Protein AF-A0A382YKJ0-F1 (afdb_monomer)

pLDDT: mean 96.0, std 4.23, range [61.31, 98.88]

Sequence (218 aa):
PVIYRINYQGEIIERTRLPLINKDWEAITADASSFYIADVGNNKGKREQVEIHKVNRSNVNDITSITLKYEGNDASNNIPYAHDFDSEAMVKHGDDLLLFSKSWKTGITHIYKVNEDEAEQTISTFASIDGLPGVVTGVDFDQHQNRFVITGYKSDPFGNFATFMAQVSSDFALLDVWPLEQYKQVEGICVDNSGTYWFSEEATEGRKASLSSARVMP

Structure (mmCIF, N/CA/C/O backbone):
data_AF-A0A382YKJ0-F1
#
_entry.id   AF-A0A382YKJ0-F1
#
loop_
_atom_site.group_PDB
_atom_site.id
_atom_site.type_symbol
_atom_site.label_atom_id
_atom_site.label_alt_id
_atom_site.label_comp_id
_atom_site.label_asym_id
_atom_site.label_entity_id
_atom_site.label_seq_id
_atom_site.pdbx_PDB_ins_code
_atom_site.Cartn_x
_atom_site.Cartn_y
_atom_site.Cartn_z
_atom_site.occupancy
_atom_site.B_iso_or_equiv
_atom_site.auth_seq_id
_atom_site.auth_comp_id
_atom_site.auth_asym_id
_atom_site.auth_atom_id
_atom_site.pdbx_PDB_model_num
ATOM 1 N N . PRO A 1 1 ? -7.402 16.286 2.490 1.00 93.94 1 PRO A N 1
ATOM 2 C CA . PRO A 1 1 ? -6.993 15.339 1.423 1.00 93.94 1 PRO A CA 1
ATOM 3 C C . PRO A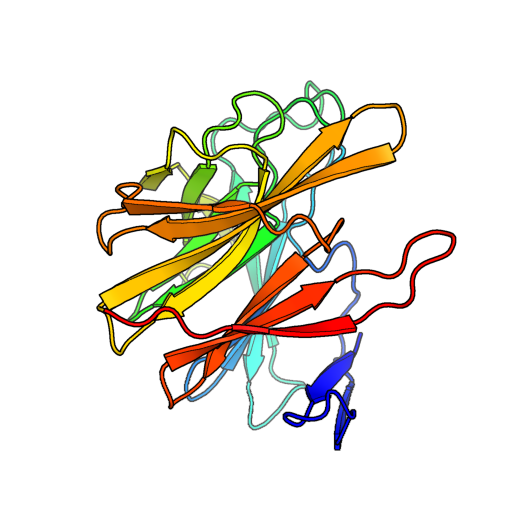 1 1 ? -8.183 15.046 0.502 1.00 93.94 1 PRO A C 1
ATOM 5 O O . PRO A 1 1 ? -9.309 15.426 0.834 1.00 93.94 1 PRO A O 1
ATOM 8 N N . VAL A 1 2 ? -7.932 14.467 -0.674 1.00 96.81 2 VAL A N 1
ATOM 9 C CA . VAL A 1 2 ? -8.944 14.222 -1.715 1.00 96.81 2 VAL A CA 1
ATOM 10 C C . VAL A 1 2 ? -8.772 12.800 -2.242 1.00 96.81 2 VAL A C 1
ATOM 12 O O . VAL A 1 2 ? -7.657 12.435 -2.598 1.00 96.81 2 VAL A O 1
ATOM 15 N N . ILE A 1 3 ? -9.861 12.033 -2.319 1.00 96.62 3 ILE A N 1
ATOM 16 C CA . ILE A 1 3 ? -9.913 10.807 -3.124 1.00 96.62 3 ILE A CA 1
ATOM 17 C C . ILE A 1 3 ? -10.189 11.210 -4.571 1.00 96.62 3 ILE A C 1
ATOM 19 O O . ILE A 1 3 ? -11.103 11.996 -4.844 1.00 96.62 3 ILE A O 1
ATOM 23 N N . TYR A 1 4 ? -9.411 10.656 -5.493 1.00 95.50 4 TYR A N 1
ATOM 24 C CA . TYR A 1 4 ? -9.592 10.842 -6.925 1.00 95.50 4 TYR A CA 1
ATOM 25 C C . TYR A 1 4 ? -10.180 9.578 -7.537 1.00 95.50 4 TYR A C 1
ATOM 27 O O . TYR A 1 4 ? -9.656 8.488 -7.328 1.00 95.50 4 TYR A O 1
ATOM 35 N N . ARG A 1 5 ? -11.238 9.727 -8.338 1.00 94.94 5 ARG A N 1
ATOM 36 C CA . ARG A 1 5 ? -11.657 8.671 -9.263 1.00 94.94 5 ARG A CA 1
ATOM 37 C C . ARG A 1 5 ? -11.056 8.972 -10.623 1.00 94.94 5 ARG A C 1
ATOM 39 O O . ARG A 1 5 ? -11.256 10.072 -11.146 1.00 94.94 5 ARG A O 1
ATOM 46 N N . ILE A 1 6 ? -10.349 8.001 -11.179 1.00 93.69 6 ILE A N 1
ATOM 47 C CA . ILE A 1 6 ? -9.702 8.092 -12.487 1.00 93.69 6 ILE A CA 1
ATOM 48 C C . ILE A 1 6 ? -10.361 7.121 -13.469 1.00 93.69 6 ILE A C 1
ATOM 50 O O . ILE A 1 6 ? -10.867 6.078 -13.057 1.00 93.69 6 ILE A O 1
ATOM 54 N N . ASN A 1 7 ? -10.407 7.476 -14.753 1.00 93.75 7 ASN A N 1
ATOM 55 C CA . ASN A 1 7 ? -10.789 6.539 -15.813 1.00 93.75 7 ASN A CA 1
ATOM 56 C C . ASN A 1 7 ? -9.558 5.776 -16.344 1.00 93.75 7 ASN A C 1
ATOM 58 O O . ASN A 1 7 ? -8.422 6.054 -15.962 1.00 93.75 7 ASN A O 1
ATOM 62 N N . TYR A 1 8 ? -9.777 4.842 -17.270 1.00 91.69 8 TYR A N 1
ATOM 63 C CA . TYR A 1 8 ? -8.710 4.045 -17.890 1.00 91.69 8 TYR A CA 1
ATOM 64 C C . TYR A 1 8 ? -7.734 4.852 -18.765 1.00 91.69 8 TYR A C 1
ATOM 66 O O . TYR A 1 8 ? -6.712 4.328 -19.194 1.00 91.69 8 TYR A O 1
ATOM 74 N N . GLN A 1 9 ? -8.030 6.123 -19.046 1.00 91.56 9 GLN A N 1
ATOM 75 C CA . GLN A 1 9 ? -7.125 7.051 -19.728 1.00 91.56 9 GLN A CA 1
ATOM 76 C C . GLN A 1 9 ? -6.248 7.832 -18.730 1.00 91.56 9 GLN A C 1
ATOM 78 O O . GLN A 1 9 ? -5.442 8.662 -19.143 1.00 91.56 9 GLN A O 1
ATOM 83 N N . GLY A 1 10 ? -6.396 7.582 -17.422 1.00 90.12 10 GLY A N 1
ATOM 84 C CA . GLY A 1 10 ? -5.705 8.310 -16.356 1.00 90.12 10 GLY A CA 1
ATOM 85 C C . GLY A 1 10 ? -6.294 9.694 -16.072 1.00 90.12 10 GLY A C 1
ATOM 86 O O . GLY A 1 10 ? -5.682 10.497 -15.369 1.00 90.12 10 GLY A O 1
ATOM 87 N N . GLU A 1 11 ? -7.478 10.003 -16.601 1.00 93.81 11 GLU A N 1
ATOM 88 C CA . GLU A 1 11 ? -8.131 11.292 -16.397 1.00 93.81 11 GLU A CA 1
ATOM 89 C C . GLU A 1 11 ? -8.910 11.292 -15.081 1.00 93.81 11 GLU A C 1
ATOM 91 O O . GLU A 1 11 ? -9.664 10.365 -14.782 1.00 93.81 11 GLU A O 1
ATOM 96 N N . ILE A 1 12 ? -8.778 12.368 -14.303 1.00 95.88 12 ILE A N 1
ATOM 97 C CA . ILE A 1 12 ? -9.543 12.547 -13.066 1.00 95.88 12 ILE A CA 1
ATOM 98 C C . ILE A 1 12 ? -10.988 12.907 -13.415 1.00 95.88 12 ILE A C 1
ATOM 100 O O . ILE A 1 12 ? -11.266 14.030 -13.846 1.00 95.88 12 ILE A O 1
ATOM 104 N N . ILE A 1 13 ? -11.907 11.986 -13.139 1.00 97.75 13 ILE A N 1
ATOM 105 C CA . ILE A 1 13 ? -13.344 12.144 -13.393 1.00 97.75 13 ILE A CA 1
ATOM 106 C C . ILE A 1 13 ? -14.143 12.536 -12.144 1.00 97.75 13 ILE A C 1
ATOM 108 O O . ILE A 1 13 ? -15.271 13.004 -12.265 1.00 97.75 13 ILE A O 1
ATOM 112 N N . GLU A 1 14 ? -13.586 12.370 -10.942 1.00 97.50 14 GLU A N 1
ATOM 113 C CA . GLU A 1 14 ? -14.227 12.791 -9.689 1.00 97.50 14 GLU A CA 1
ATOM 114 C C . GLU A 1 14 ? -13.190 13.184 -8.631 1.00 97.50 14 GLU A C 1
ATOM 116 O O . GLU A 1 14 ? -12.079 12.649 -8.604 1.00 97.50 14 GLU A O 1
ATOM 121 N N . ARG A 1 15 ? -13.561 14.132 -7.762 1.00 98.00 15 ARG A N 1
ATOM 122 C CA . ARG A 1 15 ? -12.761 14.596 -6.623 1.00 98.00 15 ARG A CA 1
ATOM 123 C C . ARG A 1 15 ? -13.630 14.638 -5.376 1.00 98.00 15 ARG A C 1
ATOM 125 O O . ARG A 1 15 ? -14.539 15.461 -5.293 1.00 98.00 15 ARG A O 1
ATOM 132 N N . THR A 1 16 ? -13.278 13.832 -4.388 1.00 96.75 16 THR A N 1
ATOM 133 C CA . THR A 1 16 ? -14.031 13.709 -3.141 1.00 96.75 16 THR A CA 1
ATOM 134 C C . THR A 1 16 ? -13.168 14.186 -1.988 1.00 96.75 16 THR A C 1
ATOM 136 O O . THR A 1 16 ? -12.203 13.531 -1.598 1.00 96.75 16 THR A O 1
ATOM 139 N N . ARG A 1 17 ? -13.463 15.382 -1.468 1.00 97.56 17 ARG A N 1
ATOM 140 C CA . ARG A 1 17 ? -12.720 15.959 -0.342 1.00 97.56 17 ARG A CA 1
ATOM 141 C C . ARG A 1 17 ? -13.138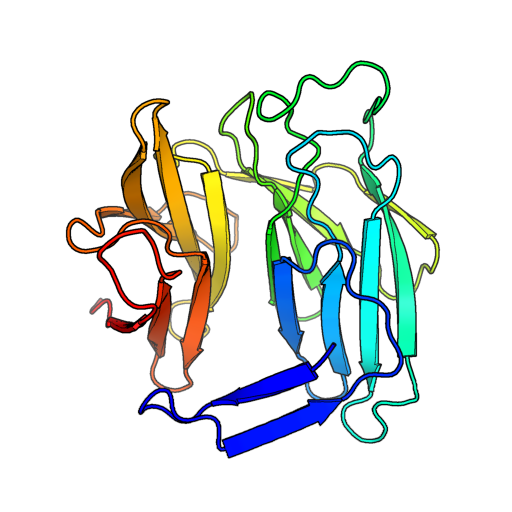 15.279 0.958 1.00 97.56 17 ARG A C 1
ATOM 143 O O . ARG A 1 17 ? -14.326 15.175 1.236 1.00 97.56 17 ARG A O 1
ATOM 150 N N . LEU A 1 18 ? -12.149 14.895 1.759 1.00 97.62 18 LEU A N 1
ATOM 151 C CA . LEU A 1 18 ? -12.355 14.257 3.055 1.00 97.62 18 LEU A CA 1
ATOM 152 C C . LEU A 1 18 ? -12.033 15.219 4.208 1.00 97.62 18 LEU A C 1
ATOM 154 O O . LEU A 1 18 ? -11.046 15.962 4.099 1.00 97.62 18 LEU A O 1
ATOM 158 N N . PRO A 1 19 ? -12.803 15.190 5.313 1.00 96.88 19 PRO A N 1
ATOM 159 C CA . PRO A 1 19 ? -12.536 15.950 6.536 1.00 96.88 19 PRO A CA 1
ATOM 160 C C . PRO A 1 19 ? -11.427 15.302 7.390 1.00 96.88 19 PRO A C 1
ATOM 162 O O . PRO A 1 19 ? -11.577 15.110 8.590 1.00 96.88 19 PRO A O 1
ATOM 165 N N . LEU A 1 20 ? -10.305 14.959 6.755 1.00 97.00 20 LEU A N 1
ATOM 166 C CA . LEU A 1 20 ? -9.129 14.348 7.380 1.00 97.00 20 LEU A CA 1
ATOM 167 C C . LEU A 1 20 ? -7.898 15.243 7.210 1.00 97.00 20 LEU A C 1
ATOM 169 O O . LEU A 1 20 ? -7.905 16.203 6.434 1.00 97.00 20 LEU A O 1
ATOM 173 N N . ILE A 1 21 ? -6.816 14.907 7.900 1.00 95.62 21 ILE A N 1
ATOM 174 C CA . ILE A 1 21 ? -5.484 15.464 7.658 1.00 95.62 21 ILE A CA 1
ATOM 175 C C . ILE A 1 21 ? -4.656 14.332 7.056 1.00 95.62 21 ILE A C 1
ATOM 177 O O . ILE A 1 21 ? -4.714 13.218 7.552 1.00 95.62 21 ILE A O 1
ATOM 181 N N . ASN A 1 22 ? -3.943 14.600 5.962 1.00 95.94 22 ASN A N 1
ATOM 182 C CA . ASN A 1 22 ? -2.985 13.631 5.433 1.00 95.94 22 ASN A CA 1
ATOM 183 C C . ASN A 1 22 ? -1.651 13.865 6.135 1.00 95.94 22 ASN A C 1
ATOM 185 O O . ASN A 1 22 ? -1.099 14.963 6.008 1.00 95.94 22 ASN A O 1
ATOM 189 N N . LYS A 1 23 ? -1.194 12.870 6.897 1.00 96.56 23 LYS A N 1
ATOM 190 C CA . LYS A 1 23 ? 0.137 12.861 7.492 1.00 96.56 23 LYS A CA 1
ATOM 191 C C . LYS A 1 23 ? 1.124 12.095 6.612 1.00 96.56 23 LYS A C 1
ATOM 193 O O . LYS A 1 23 ? 2.153 12.680 6.290 1.00 96.56 23 LYS A O 1
ATOM 198 N N . ASP A 1 24 ? 0.814 10.847 6.259 1.00 96.50 24 ASP A N 1
ATOM 199 C CA . ASP A 1 24 ? 1.589 10.032 5.307 1.00 96.50 24 ASP A CA 1
ATOM 200 C C . ASP A 1 24 ? 0.698 8.916 4.721 1.00 96.50 24 ASP A C 1
ATOM 202 O O . ASP A 1 24 ? 0.647 7.793 5.228 1.00 96.50 24 ASP A O 1
ATOM 206 N N . TRP A 1 25 ? -0.145 9.275 3.746 1.00 97.25 25 TRP A N 1
ATOM 207 C CA . TRP A 1 25 ? -1.085 8.347 3.101 1.00 97.25 25 TRP A CA 1
ATOM 208 C C . TRP A 1 25 ? -0.398 7.530 2.015 1.00 97.25 25 TRP A C 1
ATOM 210 O O . TRP A 1 25 ? 0.034 8.110 1.023 1.00 97.25 25 TRP A O 1
ATOM 220 N N . GLU A 1 26 ? -0.424 6.209 2.157 1.00 97.75 26 GLU A N 1
ATOM 221 C CA . GLU A 1 26 ? 0.322 5.301 1.277 1.00 97.75 26 GLU A CA 1
ATOM 222 C C . GLU A 1 26 ? -0.587 4.447 0.390 1.00 97.75 26 GLU A C 1
ATOM 224 O O . GLU A 1 26 ? -0.345 4.283 -0.801 1.00 97.75 26 GLU A O 1
ATOM 229 N N . ALA A 1 27 ? -1.703 3.959 0.940 1.00 98.06 27 ALA A N 1
ATOM 230 C CA . ALA A 1 27 ? -2.577 3.033 0.227 1.00 98.06 27 ALA A CA 1
ATOM 231 C C . ALA A 1 27 ? -4.060 3.369 0.379 1.00 98.06 27 ALA A C 1
ATOM 233 O O . ALA A 1 27 ? -4.511 3.933 1.381 1.00 98.06 27 ALA A O 1
ATOM 234 N N . ILE A 1 28 ? -4.840 2.962 -0.623 1.00 98.00 28 ILE A N 1
ATOM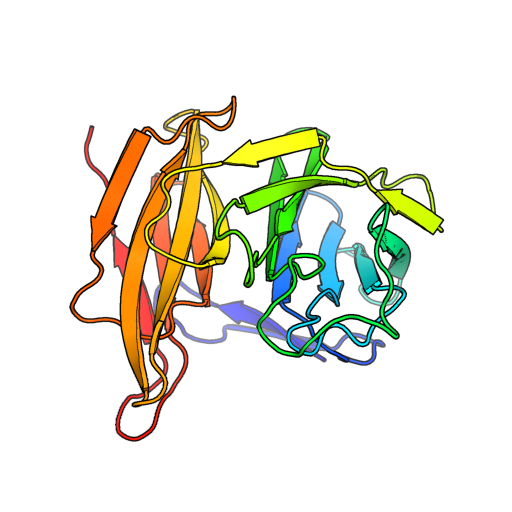 235 C CA . ILE A 1 28 ? -6.299 2.983 -0.589 1.00 98.00 28 ILE A CA 1
ATOM 236 C C . ILE A 1 28 ? -6.858 1.678 -1.161 1.00 98.00 28 ILE A C 1
ATOM 238 O O . ILE A 1 28 ? -6.451 1.232 -2.227 1.00 98.00 28 ILE A O 1
ATOM 242 N N . THR A 1 29 ? -7.834 1.093 -0.473 1.00 97.69 29 THR A N 1
ATOM 243 C CA . THR A 1 29 ? -8.640 -0.033 -0.971 1.00 97.69 29 THR A CA 1
ATOM 244 C C . THR A 1 29 ? -10.113 0.195 -0.618 1.00 97.69 29 THR A C 1
ATOM 246 O O . THR A 1 29 ? -10.468 1.223 -0.030 1.00 97.69 29 THR A O 1
ATOM 249 N N . ALA A 1 30 ? -11.008 -0.706 -1.012 1.00 96.06 30 ALA A N 1
ATOM 250 C CA . ALA A 1 30 ? -12.435 -0.552 -0.757 1.00 96.06 30 ALA A CA 1
ATOM 251 C C . ALA A 1 30 ? -13.165 -1.892 -0.680 1.00 96.06 30 ALA A C 1
ATOM 253 O O . ALA A 1 30 ? -12.792 -2.854 -1.345 1.00 96.06 30 ALA A O 1
ATOM 254 N N . ASP A 1 31 ? -14.279 -1.897 0.046 1.00 96.06 31 ASP A N 1
ATOM 255 C CA . ASP A 1 31 ? -15.331 -2.901 -0.089 1.00 96.06 31 ASP A CA 1
ATOM 256 C C . ASP A 1 31 ? -16.619 -2.259 -0.639 1.00 96.06 31 ASP A C 1
ATOM 258 O O . ASP A 1 31 ? -16.613 -1.131 -1.149 1.00 96.06 31 ASP A O 1
ATOM 262 N N . ALA A 1 32 ? -17.748 -2.967 -0.571 1.00 95.38 32 ALA A N 1
ATOM 263 C CA . ALA A 1 32 ? -19.037 -2.463 -1.047 1.00 95.38 32 ALA A CA 1
ATOM 264 C C . ALA A 1 32 ? -19.515 -1.178 -0.333 1.00 95.38 32 ALA A C 1
ATOM 266 O O . ALA A 1 32 ? -20.260 -0.393 -0.920 1.00 95.38 32 ALA A O 1
ATOM 267 N N . SER A 1 33 ? -19.096 -0.952 0.911 1.00 96.62 33 SER A N 1
ATOM 268 C CA . SER A 1 33 ? -19.630 0.061 1.826 1.00 96.62 33 SER A CA 1
ATOM 269 C C . SER A 1 33 ? -18.625 1.144 2.222 1.00 96.62 33 SER A C 1
ATOM 271 O O . SER A 1 33 ? -19.028 2.284 2.472 1.00 96.62 33 SER A O 1
ATOM 273 N N . SER A 1 34 ? -17.330 0.832 2.218 1.00 97.88 34 SER A N 1
ATOM 274 C CA . SER A 1 34 ? -16.275 1.678 2.768 1.00 97.88 34 SER A CA 1
ATOM 275 C C . SER A 1 34 ? -15.060 1.782 1.849 1.00 97.88 34 SER A C 1
ATOM 277 O O . SER A 1 34 ? -14.688 0.836 1.158 1.00 97.88 34 SER A O 1
ATOM 279 N N . PHE A 1 35 ? -14.432 2.957 1.858 1.00 98.12 35 PHE A N 1
ATOM 280 C CA . PHE A 1 35 ? -13.032 3.121 1.481 1.00 98.12 35 PHE A CA 1
ATOM 281 C C . PHE A 1 35 ? -12.160 2.926 2.720 1.00 98.12 35 PHE A C 1
ATOM 283 O O . PHE A 1 35 ? -12.533 3.357 3.810 1.00 98.12 35 PHE A O 1
ATOM 290 N N . TYR A 1 36 ? -10.985 2.342 2.530 1.00 98.50 36 TYR A N 1
ATOM 291 C CA . TYR A 1 36 ? -9.959 2.182 3.552 1.00 98.50 36 TYR A CA 1
ATOM 292 C C . TYR A 1 36 ? -8.726 2.935 3.098 1.00 98.50 36 TYR A C 1
ATOM 294 O O . TYR A 1 36 ? -8.223 2.672 2.009 1.00 98.50 36 TYR A O 1
ATOM 302 N N . ILE A 1 37 ? -8.259 3.872 3.912 1.00 98.62 37 ILE A N 1
ATOM 303 C CA . ILE A 1 37 ? -7.135 4.749 3.589 1.00 98.62 37 ILE A CA 1
ATOM 304 C C . ILE A 1 37 ? -6.055 4.531 4.635 1.00 98.62 37 ILE A C 1
ATOM 306 O O . ILE A 1 37 ? -6.308 4.753 5.817 1.00 98.62 37 ILE A O 1
ATOM 310 N N . ALA A 1 38 ? -4.871 4.111 4.210 1.00 98.62 38 ALA A N 1
ATOM 311 C CA . ALA A 1 38 ? -3.761 3.833 5.104 1.00 98.62 38 ALA A CA 1
ATOM 312 C C . ALA A 1 38 ? -2.889 5.087 5.268 1.00 98.62 38 ALA A C 1
ATOM 314 O O . ALA A 1 38 ? -2.092 5.408 4.389 1.00 98.62 38 ALA A O 1
ATOM 315 N N . ASP A 1 39 ? -3.036 5.791 6.394 1.00 98.62 39 ASP A N 1
ATOM 316 C CA . ASP A 1 39 ? -2.094 6.818 6.855 1.00 98.62 39 ASP A CA 1
ATOM 317 C C . ASP A 1 39 ? -1.001 6.141 7.694 1.00 98.62 39 ASP A C 1
ATOM 319 O O . ASP A 1 39 ? -0.979 6.202 8.932 1.00 98.62 39 ASP A O 1
ATOM 323 N N . VAL A 1 40 ? -0.132 5.411 6.998 1.00 98.50 40 VAL A N 1
ATOM 324 C CA . VAL A 1 40 ? 0.765 4.407 7.587 1.00 98.50 40 VAL A CA 1
ATOM 325 C C . VAL A 1 40 ? 2.238 4.598 7.271 1.00 98.50 40 VAL A C 1
ATOM 327 O O . VAL A 1 40 ? 3.057 3.961 7.938 1.00 98.50 40 VAL A O 1
ATOM 330 N N . GLY A 1 41 ? 2.567 5.522 6.366 1.00 98.19 41 GLY A N 1
ATOM 331 C CA . GLY A 1 41 ? 3.941 5.811 5.983 1.00 98.19 41 GLY A CA 1
ATOM 332 C C . GLY A 1 41 ? 4.793 6.178 7.188 1.00 98.19 41 GLY A C 1
ATOM 333 O O . GLY A 1 41 ? 4.393 6.966 8.057 1.00 98.19 41 GLY A O 1
ATOM 334 N N . ASN A 1 42 ? 5.950 5.538 7.295 1.00 98.31 42 ASN A N 1
ATOM 335 C CA . ASN A 1 42 ? 6.870 5.672 8.411 1.00 98.31 42 ASN A CA 1
ATOM 336 C C . ASN A 1 42 ? 8.329 5.478 7.985 1.00 98.31 42 ASN A C 1
ATOM 338 O O . ASN A 1 42 ? 9.138 5.016 8.779 1.00 98.31 42 ASN A O 1
ATOM 342 N N . ASN A 1 43 ? 8.697 5.925 6.788 1.00 97.25 43 ASN A N 1
ATOM 343 C CA . ASN A 1 43 ? 10.050 5.888 6.218 1.00 97.25 43 ASN A CA 1
ATOM 344 C C . ASN A 1 43 ? 11.199 6.284 7.181 1.00 97.25 43 ASN A C 1
ATOM 346 O O . ASN A 1 43 ? 12.328 5.792 7.110 1.00 97.25 43 ASN A O 1
ATOM 350 N N . LYS A 1 44 ? 10.936 7.218 8.107 1.00 97.75 44 LYS A N 1
ATOM 351 C CA . LYS A 1 44 ? 11.914 7.699 9.108 1.00 97.75 44 LYS A CA 1
ATOM 352 C C . LYS A 1 44 ? 11.932 6.884 10.407 1.00 97.75 44 LYS A C 1
ATOM 354 O O . LYS A 1 44 ? 12.770 7.147 11.272 1.00 97.75 44 LYS A O 1
ATOM 359 N N . GLY A 1 45 ? 10.974 5.983 10.585 1.00 97.62 45 GLY A N 1
ATOM 360 C CA . GLY A 1 45 ? 10.805 5.128 11.755 1.00 97.62 45 GLY A CA 1
ATOM 361 C C . GLY A 1 45 ? 10.400 5.869 13.019 1.00 97.62 45 GLY A C 1
ATOM 362 O O . GLY A 1 45 ? 10.637 5.365 14.111 1.00 97.62 45 GLY A O 1
ATOM 363 N N . LYS A 1 46 ? 9.848 7.083 12.901 1.00 98.06 46 LYS A N 1
ATOM 364 C CA . LYS A 1 46 ? 9.565 7.972 14.045 1.00 98.06 46 LYS A CA 1
ATOM 365 C C . LYS A 1 46 ? 8.106 7.986 14.489 1.00 98.06 46 LYS A C 1
ATOM 367 O O . LYS A 1 46 ? 7.791 8.621 15.491 1.00 98.06 46 LYS A O 1
ATOM 372 N N . ARG A 1 47 ? 7.210 7.303 13.779 1.00 97.75 47 ARG A N 1
ATOM 373 C CA . ARG A 1 47 ? 5.820 7.128 14.206 1.00 97.75 47 ARG A CA 1
ATOM 374 C C . ARG A 1 47 ? 5.721 5.911 15.124 1.00 97.75 47 ARG A C 1
ATOM 376 O O . ARG A 1 47 ? 6.013 4.793 14.710 1.00 97.75 47 ARG A O 1
ATOM 383 N N . GLU A 1 48 ? 5.305 6.143 16.366 1.00 97.06 48 GLU A N 1
ATOM 384 C CA . GLU A 1 48 ? 4.955 5.075 17.318 1.00 97.06 48 GLU A CA 1
ATOM 385 C C . GLU A 1 48 ? 3.614 4.423 16.968 1.00 97.06 48 GLU A C 1
ATOM 387 O O . GLU A 1 48 ? 3.428 3.230 17.190 1.00 97.06 48 GLU A O 1
ATOM 392 N N . GLN A 1 49 ? 2.706 5.210 16.387 1.00 97.94 49 GLN A N 1
ATOM 393 C CA . GLN A 1 49 ? 1.404 4.765 15.915 1.00 97.94 49 GLN A CA 1
ATOM 394 C C . GLN A 1 49 ? 1.091 5.319 14.523 1.00 97.94 49 GLN A C 1
ATOM 396 O O . GLN A 1 49 ? 1.520 6.420 14.136 1.00 97.94 49 GLN A O 1
ATOM 401 N N . VAL A 1 50 ? 0.308 4.544 13.789 1.00 98.62 50 VAL A N 1
ATOM 402 C CA . VAL A 1 50 ? -0.213 4.858 12.460 1.00 98.62 50 VAL A CA 1
ATOM 403 C C . VAL A 1 50 ? -1.721 4.633 12.424 1.00 98.62 50 VAL A C 1
ATOM 405 O O . VAL A 1 50 ? -2.272 4.077 13.373 1.00 98.62 50 VAL A O 1
ATOM 408 N N . GLU A 1 51 ? -2.399 5.094 11.375 1.00 98.62 51 GLU A N 1
ATOM 409 C CA . GLU A 1 51 ? -3.860 5.032 11.312 1.00 98.62 51 GLU A CA 1
ATOM 410 C C . GLU A 1 51 ? -4.354 4.479 9.975 1.00 98.62 51 GLU A C 1
ATOM 412 O O . GLU A 1 51 ? -3.792 4.755 8.918 1.00 98.62 51 GLU A O 1
ATOM 417 N N . ILE A 1 52 ? -5.454 3.730 10.022 1.00 98.81 52 ILE A N 1
ATOM 418 C CA . ILE A 1 52 ? -6.279 3.435 8.850 1.00 98.81 52 ILE A CA 1
ATOM 419 C C . ILE A 1 52 ? -7.623 4.130 9.033 1.00 98.81 52 ILE A C 1
ATOM 421 O O . ILE A 1 52 ? -8.300 3.933 10.040 1.00 98.81 52 ILE A O 1
ATOM 425 N N . HIS A 1 53 ? -8.036 4.923 8.049 1.00 98.69 53 HIS A N 1
ATOM 426 C CA . HIS A 1 53 ? -9.345 5.565 8.037 1.00 98.69 53 HIS A CA 1
ATOM 427 C C . HIS A 1 53 ? -10.334 4.740 7.213 1.00 98.69 53 HIS A C 1
ATOM 429 O O . HIS A 1 53 ? -10.172 4.593 5.999 1.00 98.69 53 HIS A O 1
ATOM 435 N N . LYS A 1 54 ? -11.388 4.248 7.864 1.00 98.44 54 LYS A N 1
ATOM 436 C CA . LYS A 1 54 ? -12.558 3.633 7.235 1.00 98.44 54 LYS A CA 1
ATOM 437 C C . LYS A 1 54 ? -13.595 4.717 6.958 1.00 98.44 54 LYS A C 1
ATOM 439 O O . LYS A 1 54 ? -14.189 5.271 7.881 1.00 98.44 54 LYS A O 1
ATOM 444 N N . VAL A 1 55 ? -13.796 5.039 5.685 1.00 98.38 55 VAL A N 1
ATOM 445 C CA . VAL A 1 55 ? -14.677 6.116 5.214 1.00 98.38 55 VAL A CA 1
ATOM 446 C C . VAL A 1 55 ? -15.905 5.510 4.549 1.00 98.38 55 VAL A C 1
ATOM 448 O O . VAL A 1 55 ? -15.779 4.758 3.584 1.00 98.38 55 VAL A O 1
ATOM 451 N N . ASN A 1 56 ? -17.103 5.8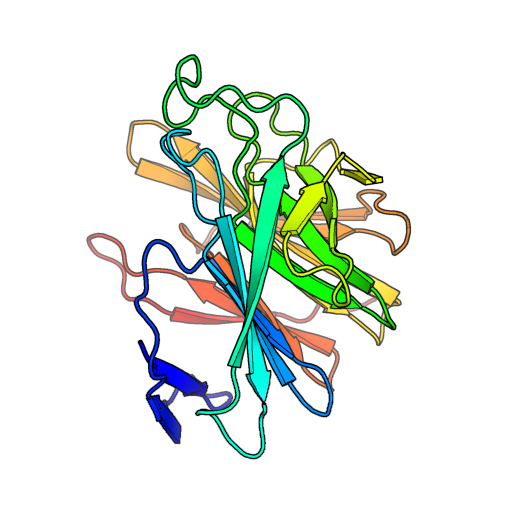54 5.013 1.00 98.06 56 ASN A N 1
ATOM 452 C CA . ASN A 1 56 ? -18.347 5.392 4.403 1.00 98.06 56 ASN A CA 1
ATOM 453 C C . ASN A 1 56 ? -18.506 5.956 2.977 1.00 98.06 56 ASN A C 1
ATOM 455 O O . ASN A 1 56 ? -18.435 7.167 2.750 1.00 98.06 56 ASN A O 1
ATOM 459 N N . ARG A 1 57 ? -18.759 5.082 1.997 1.00 96.12 57 ARG A N 1
ATOM 460 C CA . ARG A 1 57 ? -18.882 5.459 0.577 1.00 96.12 57 ARG A CA 1
ATOM 461 C C . ARG A 1 57 ? -20.123 6.304 0.285 1.00 96.12 57 ARG A C 1
ATOM 463 O O . ARG A 1 57 ? -20.103 7.093 -0.654 1.00 96.12 57 ARG A O 1
ATOM 470 N N . SER A 1 58 ? -21.190 6.141 1.067 1.00 96.44 58 SER A N 1
ATOM 471 C CA . SER A 1 58 ? -22.446 6.890 0.911 1.00 96.44 58 SER A CA 1
ATOM 472 C C . SER A 1 58 ? -22.437 8.223 1.662 1.00 96.44 58 SER A C 1
ATOM 474 O O . SER A 1 58 ? -23.184 9.134 1.309 1.00 96.44 58 SER A O 1
ATOM 476 N N . ASN A 1 59 ? -21.595 8.357 2.688 1.00 97.31 59 ASN A N 1
ATOM 477 C CA . ASN A 1 59 ? -21.419 9.591 3.443 1.00 97.31 59 ASN A CA 1
ATOM 478 C C . ASN A 1 59 ? -19.959 9.745 3.869 1.00 97.31 59 ASN A C 1
ATOM 480 O O . ASN A 1 59 ? -19.555 9.262 4.917 1.00 97.31 59 ASN A O 1
ATOM 484 N N . VAL A 1 60 ? -19.180 10.503 3.107 1.00 96.25 60 VAL A N 1
ATOM 485 C CA . VAL A 1 60 ? -17.737 10.655 3.356 1.00 96.25 60 VAL A CA 1
ATOM 486 C C . VAL A 1 60 ? -17.373 11.453 4.613 1.00 96.25 60 VAL A C 1
ATOM 488 O O . VAL A 1 60 ? -16.193 11.619 4.904 1.00 96.25 60 VAL A O 1
ATOM 491 N N . ASN A 1 61 ? -18.365 11.968 5.348 1.00 97.12 61 ASN A N 1
ATOM 492 C CA . ASN A 1 61 ? -18.163 12.553 6.677 1.00 97.12 61 ASN A CA 1
ATOM 493 C C . ASN A 1 61 ? -18.289 11.515 7.804 1.00 97.12 61 ASN A C 1
ATOM 495 O O . ASN A 1 61 ? -17.919 11.813 8.935 1.00 97.12 61 ASN A O 1
ATOM 499 N N . ASP A 1 62 ? -18.831 10.332 7.511 1.00 98.12 62 ASP A N 1
ATOM 500 C CA . ASP A 1 62 ? -18.869 9.193 8.422 1.00 98.12 62 ASP A CA 1
ATOM 501 C C . ASP A 1 62 ? -17.555 8.415 8.282 1.00 98.12 62 ASP A C 1
ATOM 503 O O . ASP A 1 62 ? -17.314 7.717 7.289 1.00 98.12 62 ASP A O 1
ATOM 507 N N . ILE A 1 63 ? -16.660 8.650 9.243 1.00 98.00 63 ILE A N 1
ATOM 508 C CA . ILE A 1 63 ? -15.293 8.139 9.255 1.00 98.00 63 ILE A CA 1
ATOM 509 C C . ILE A 1 63 ? -14.999 7.548 10.626 1.00 98.00 63 ILE A C 1
ATOM 511 O O . ILE A 1 63 ? -15.171 8.215 11.646 1.00 98.00 63 ILE A O 1
ATOM 515 N N . THR A 1 64 ? -14.487 6.322 10.632 1.00 97.94 64 THR A N 1
ATOM 516 C CA . THR A 1 64 ? -13.885 5.693 11.811 1.00 97.94 64 THR A CA 1
ATOM 517 C C . THR A 1 64 ? -12.399 5.477 11.545 1.00 97.94 64 THR A C 1
ATOM 519 O O . THR A 1 64 ? -12.028 5.041 10.457 1.00 97.94 64 THR A O 1
ATOM 522 N N . SER A 1 65 ? -11.544 5.787 12.518 1.00 98.25 65 SER A N 1
ATOM 523 C CA . SER A 1 65 ? -10.103 5.521 12.435 1.00 98.25 65 SER A CA 1
ATOM 524 C C . SER A 1 65 ? -9.735 4.319 13.295 1.00 98.25 65 SER A C 1
ATOM 526 O O . SER A 1 65 ? -10.228 4.184 14.413 1.00 98.25 65 SER A O 1
ATOM 528 N N . ILE A 1 66 ? -8.830 3.494 12.781 1.00 98.69 66 ILE A N 1
ATOM 529 C CA . ILE A 1 66 ? -8.202 2.380 13.484 1.00 98.69 66 ILE A CA 1
ATOM 530 C C . ILE A 1 66 ? -6.750 2.774 13.742 1.00 98.69 66 ILE A C 1
ATOM 532 O O . ILE A 1 66 ? -6.008 3.041 12.798 1.00 98.69 66 ILE A O 1
ATOM 536 N N . THR A 1 67 ? -6.348 2.822 15.008 1.00 98.81 67 THR A N 1
ATOM 537 C CA . THR A 1 67 ? -4.973 3.118 15.424 1.00 98.81 67 THR A CA 1
ATOM 538 C C . THR A 1 67 ? -4.177 1.826 15.524 1.00 98.81 67 THR A C 1
ATOM 540 O O . THR A 1 67 ? -4.582 0.890 16.212 1.00 98.81 67 THR A O 1
ATOM 543 N N . LEU A 1 68 ? -3.021 1.786 14.869 1.00 98.81 68 LEU A N 1
ATOM 544 C CA . LEU A 1 68 ? -2.147 0.621 14.834 1.00 98.81 68 LEU A CA 1
ATOM 545 C C . LEU A 1 68 ? -0.803 0.935 15.482 1.00 98.81 68 LEU A C 1
ATOM 547 O O . LEU A 1 68 ? -0.205 1.988 15.235 1.00 98.81 68 LEU A O 1
ATOM 551 N N . LYS A 1 69 ? -0.296 -0.028 16.249 1.00 98.75 69 LYS A N 1
ATOM 552 C CA . LYS A 1 69 ? 1.099 -0.093 16.695 1.00 98.75 69 LYS A CA 1
ATOM 553 C C . LYS A 1 69 ? 1.710 -1.386 16.179 1.00 98.75 69 LYS A C 1
ATOM 555 O O . LYS A 1 69 ? 1.094 -2.439 16.295 1.00 98.75 69 LYS A O 1
ATOM 560 N N . TYR A 1 70 ? 2.916 -1.328 15.631 1.00 98.56 70 TYR A N 1
ATOM 561 C CA . TYR A 1 70 ? 3.631 -2.546 15.258 1.00 98.56 70 TYR A CA 1
ATOM 562 C C . TYR A 1 70 ? 4.253 -3.181 16.504 1.00 98.56 70 TYR A C 1
ATOM 564 O O . TYR A 1 70 ? 4.929 -2.500 17.281 1.00 98.56 70 TYR A O 1
ATOM 572 N N . GLU A 1 71 ? 4.036 -4.479 16.698 1.00 98.56 71 GLU A N 1
ATOM 573 C CA . GLU A 1 71 ? 4.657 -5.232 17.784 1.00 98.56 71 GLU A CA 1
ATOM 574 C C . GLU A 1 71 ? 6.188 -5.110 17.718 1.00 98.56 71 GLU A C 1
ATOM 576 O O . GLU A 1 71 ? 6.805 -5.324 16.676 1.00 98.56 71 GLU A O 1
ATOM 581 N N . GLY A 1 72 ? 6.810 -4.741 18.840 1.00 97.12 72 GLY A N 1
ATOM 582 C CA . GLY A 1 72 ? 8.264 -4.593 18.939 1.00 97.12 72 GLY A CA 1
ATOM 583 C C . GLY A 1 72 ? 8.842 -3.310 18.331 1.00 97.12 72 GLY A C 1
ATOM 584 O O . GLY A 1 72 ? 10.060 -3.137 18.376 1.00 97.12 72 GLY A O 1
ATOM 585 N N . ASN A 1 73 ? 8.018 -2.399 17.800 1.00 97.88 73 ASN A N 1
ATOM 586 C CA . ASN A 1 73 ? 8.502 -1.111 17.310 1.00 97.88 73 ASN A CA 1
ATOM 587 C C . ASN A 1 73 ? 9.000 -0.222 18.454 1.00 97.88 73 ASN A C 1
ATOM 589 O O . ASN A 1 73 ? 8.261 0.090 19.387 1.00 97.88 73 ASN A O 1
ATOM 593 N N . ASP A 1 74 ? 10.234 0.256 18.318 1.00 96.81 74 ASP A N 1
ATOM 594 C CA . ASP A 1 74 ? 10.816 1.288 19.165 1.00 96.81 74 ASP A CA 1
ATOM 595 C C . ASP A 1 74 ? 11.244 2.475 18.293 1.00 96.81 74 ASP A C 1
ATOM 597 O O . ASP A 1 74 ? 12.364 2.549 17.773 1.00 96.81 74 ASP A O 1
ATOM 601 N N . ALA A 1 75 ? 10.329 3.434 18.139 1.00 96.00 75 ALA A N 1
ATOM 602 C CA . ALA A 1 75 ? 10.525 4.606 17.290 1.00 96.00 75 ALA A CA 1
ATOM 603 C C . ALA A 1 75 ? 11.730 5.473 17.712 1.00 96.00 75 ALA A C 1
ATOM 605 O O . ALA A 1 75 ? 12.322 6.192 16.891 1.00 96.00 75 ALA A O 1
ATOM 606 N N . SER A 1 76 ? 12.133 5.396 18.984 1.00 96.69 76 SER A N 1
ATOM 607 C CA . SER A 1 76 ? 13.292 6.128 19.493 1.00 96.69 76 SER A CA 1
ATOM 608 C C . SER A 1 76 ? 14.604 5.573 18.928 1.00 96.69 76 SER A C 1
ATOM 610 O O . SER A 1 76 ? 15.495 6.352 18.579 1.00 96.69 76 SER A O 1
ATOM 612 N N . ASN A 1 77 ? 14.666 4.255 18.711 1.00 97.00 77 ASN A N 1
ATOM 613 C CA . ASN A 1 77 ? 15.857 3.530 18.271 1.00 97.00 77 ASN A CA 1
ATOM 614 C C . ASN A 1 77 ? 15.898 3.230 16.763 1.00 97.00 77 ASN A C 1
ATOM 616 O O . ASN A 1 77 ? 16.952 2.860 16.244 1.00 97.00 77 ASN A O 1
ATOM 620 N N . ASN A 1 78 ? 14.796 3.432 16.036 1.00 97.56 78 ASN A N 1
ATOM 621 C CA . ASN A 1 78 ? 14.780 3.264 14.582 1.00 97.56 78 ASN A CA 1
ATOM 622 C C . ASN A 1 78 ? 15.715 4.255 13.869 1.00 97.56 78 ASN A C 1
ATOM 624 O O . ASN A 1 78 ? 15.720 5.463 14.155 1.00 97.56 78 ASN A O 1
ATOM 628 N N . ILE A 1 79 ? 16.452 3.738 12.884 1.00 97.69 79 ILE A N 1
ATOM 629 C CA . ILE A 1 79 ? 17.289 4.506 11.958 1.00 97.69 79 ILE A CA 1
ATOM 630 C C . ILE A 1 79 ? 16.478 4.742 10.676 1.00 97.69 79 ILE A C 1
ATOM 632 O O . ILE A 1 79 ? 15.999 3.758 10.116 1.00 97.69 79 ILE A O 1
ATOM 636 N N . PRO A 1 80 ? 16.325 5.991 10.188 1.00 97.19 80 PRO A N 1
ATOM 637 C CA . PRO A 1 80 ? 15.587 6.282 8.956 1.00 97.19 80 PRO A CA 1
ATOM 638 C C . PRO A 1 80 ? 16.036 5.415 7.776 1.00 97.19 80 PRO A C 1
ATOM 640 O O . PRO A 1 80 ? 17.241 5.287 7.554 1.00 97.19 80 PRO A O 1
ATOM 643 N N . TYR A 1 81 ? 15.081 4.851 7.031 1.00 95.50 81 TYR A N 1
ATOM 644 C CA . TYR A 1 81 ? 15.331 3.945 5.899 1.00 95.50 81 TYR A CA 1
ATOM 645 C C . TYR A 1 81 ? 16.200 2.721 6.252 1.00 95.50 81 TYR A C 1
ATOM 647 O O . TYR A 1 81 ? 16.925 2.194 5.411 1.00 95.50 81 TYR A O 1
ATOM 655 N N . ALA A 1 82 ? 16.170 2.283 7.514 1.00 96.69 82 ALA A N 1
ATOM 656 C CA . ALA A 1 82 ? 16.908 1.121 8.012 1.00 96.69 82 ALA A CA 1
ATOM 657 C C . ALA A 1 82 ? 16.181 0.448 9.199 1.00 96.69 82 ALA A C 1
ATOM 659 O O . ALA A 1 82 ? 16.790 0.075 10.207 1.00 96.69 82 ALA A O 1
ATOM 660 N N . HIS A 1 83 ? 14.862 0.285 9.073 1.00 97.62 83 HIS A N 1
ATOM 661 C CA . HIS A 1 83 ? 13.981 -0.454 9.986 1.00 97.62 83 HIS A CA 1
ATOM 662 C C . HIS A 1 83 ? 12.838 -1.113 9.195 1.00 97.62 83 HIS A C 1
ATOM 664 O O . HIS A 1 83 ? 12.625 -0.771 8.038 1.00 97.62 83 HIS A O 1
ATOM 670 N N . ASP A 1 84 ? 12.079 -2.011 9.827 1.00 97.88 84 ASP A N 1
ATOM 671 C CA . ASP A 1 84 ? 10.978 -2.726 9.154 1.00 97.88 84 ASP A CA 1
ATOM 672 C C . ASP A 1 84 ? 9.577 -2.277 9.613 1.00 97.88 84 ASP A C 1
ATOM 674 O O . ASP A 1 84 ? 8.567 -2.732 9.092 1.00 97.88 84 ASP A O 1
ATOM 678 N N . PHE A 1 85 ? 9.502 -1.351 10.575 1.00 98.25 85 PHE A N 1
ATOM 679 C CA . PHE A 1 85 ? 8.247 -0.796 11.109 1.00 98.25 85 PHE A CA 1
ATOM 680 C C . PHE A 1 85 ? 7.660 0.320 10.230 1.00 98.25 85 PHE A C 1
ATOM 682 O O . PHE A 1 85 ? 7.460 1.450 10.685 1.00 98.25 85 PHE A O 1
ATOM 689 N N . ASP A 1 86 ? 7.450 0.002 8.960 1.00 98.44 86 ASP A N 1
ATOM 690 C CA . ASP A 1 86 ? 6.899 0.863 7.916 1.00 98.44 86 ASP A CA 1
ATOM 691 C C . ASP A 1 86 ? 5.975 0.031 7.029 1.00 98.44 86 ASP A C 1
ATOM 693 O O . ASP A 1 86 ? 6.269 -1.138 6.790 1.00 98.44 86 ASP A O 1
ATOM 697 N N . SER A 1 87 ? 4.880 0.602 6.538 1.00 98.44 87 SER A N 1
ATOM 698 C CA . SER A 1 87 ? 3.992 -0.062 5.578 1.00 98.44 87 SER A CA 1
ATOM 699 C C . SER A 1 87 ? 3.591 0.925 4.508 1.00 98.44 87 SER A C 1
ATOM 701 O O . SER A 1 87 ? 3.289 2.066 4.833 1.00 98.44 87 SER A O 1
ATOM 703 N N . GLU A 1 88 ? 3.525 0.466 3.262 1.00 97.94 88 GLU A N 1
ATOM 704 C CA . GLU A 1 88 ? 3.080 1.308 2.145 1.00 97.94 88 GLU A CA 1
ATOM 705 C C . GLU A 1 88 ? 1.965 0.676 1.305 1.00 97.94 88 GLU A C 1
ATOM 707 O O . GLU A 1 88 ? 1.320 1.353 0.515 1.00 97.94 88 GLU A O 1
ATOM 712 N N . ALA A 1 89 ? 1.648 -0.603 1.521 1.00 98.62 89 ALA A N 1
ATOM 713 C CA . ALA A 1 89 ? 0.688 -1.325 0.694 1.00 98.62 89 ALA A CA 1
ATOM 714 C C . ALA A 1 89 ? -0.432 -1.957 1.536 1.00 98.62 89 ALA A C 1
ATOM 716 O O . ALA A 1 89 ? -0.191 -2.500 2.614 1.00 98.62 89 ALA A O 1
ATOM 717 N N . MET A 1 90 ? -1.675 -1.887 1.046 1.00 98.81 90 MET A N 1
ATOM 718 C CA . MET A 1 90 ? -2.864 -2.405 1.732 1.00 98.81 90 MET A CA 1
ATOM 719 C C . MET A 1 90 ? -3.894 -2.936 0.734 1.00 98.81 90 MET A C 1
ATOM 721 O O . MET A 1 90 ? -4.179 -2.279 -0.264 1.00 98.81 90 MET A O 1
ATOM 725 N N . VAL A 1 91 ? -4.519 -4.072 1.048 1.00 98.56 91 VAL A N 1
ATOM 726 C CA . VAL A 1 91 ? -5.600 -4.659 0.240 1.00 98.56 91 VAL A CA 1
ATOM 727 C C . VAL A 1 91 ? -6.690 -5.257 1.125 1.00 98.56 91 VAL A C 1
ATOM 729 O O . VAL A 1 91 ? -6.414 -5.857 2.166 1.00 98.56 91 VAL A O 1
ATOM 732 N N . LYS A 1 92 ? -7.947 -5.102 0.701 1.00 97.50 92 LYS A N 1
ATOM 733 C CA . LYS A 1 92 ? -9.097 -5.800 1.275 1.00 97.50 92 LYS A CA 1
ATOM 734 C C . LYS A 1 92 ? -9.307 -7.101 0.499 1.00 97.50 92 LYS A C 1
ATOM 736 O O . LYS A 1 92 ? -9.644 -7.064 -0.682 1.00 97.50 92 LYS A O 1
ATOM 741 N N . HIS A 1 93 ? -9.098 -8.244 1.145 1.00 94.56 93 HIS A N 1
ATOM 742 C CA . HIS A 1 93 ? -9.223 -9.564 0.526 1.00 94.56 93 HIS A CA 1
ATOM 743 C C . HIS A 1 93 ? -10.157 -10.455 1.351 1.00 94.56 93 HIS A C 1
ATOM 745 O O . HIS A 1 93 ? -9.834 -10.866 2.464 1.00 94.56 93 HIS A O 1
ATOM 751 N N . GLY A 1 94 ? -11.338 -10.747 0.796 1.00 90.75 94 GLY A N 1
ATOM 752 C CA . GLY A 1 94 ? -12.414 -11.377 1.558 1.00 90.75 94 GLY A CA 1
ATOM 753 C C . GLY A 1 94 ? -12.798 -10.505 2.754 1.00 90.75 94 GLY A C 1
ATOM 754 O O . GLY A 1 94 ? -13.012 -9.301 2.603 1.00 90.75 94 GLY A O 1
ATOM 755 N N . ASP A 1 95 ? -12.829 -11.106 3.940 1.00 92.94 95 ASP A N 1
ATOM 756 C CA . ASP A 1 95 ? -13.101 -10.392 5.190 1.00 92.94 95 ASP A CA 1
ATOM 757 C C . ASP A 1 95 ? -11.840 -9.766 5.807 1.00 92.94 95 ASP A C 1
ATOM 759 O O . ASP A 1 95 ? -11.949 -8.910 6.681 1.00 92.94 95 ASP A O 1
ATOM 763 N N . ASP A 1 96 ? -10.644 -10.104 5.321 1.00 96.50 96 ASP A N 1
ATOM 764 C CA . ASP A 1 96 ? -9.387 -9.606 5.877 1.00 96.50 96 ASP A CA 1
ATOM 765 C C . ASP A 1 96 ? -8.985 -8.257 5.256 1.00 96.50 96 ASP A C 1
ATOM 767 O O . ASP A 1 96 ? -8.958 -8.093 4.033 1.00 96.50 96 ASP A O 1
ATOM 771 N N . LEU A 1 97 ? -8.606 -7.299 6.104 1.00 98.56 97 LEU A N 1
ATOM 772 C CA . LEU A 1 97 ? -7.834 -6.126 5.699 1.00 98.56 97 LEU A CA 1
ATOM 773 C C . LEU A 1 97 ? -6.353 -6.406 5.972 1.00 98.56 97 LEU A C 1
ATOM 775 O O . LEU A 1 97 ? -5.947 -6.582 7.124 1.00 98.56 97 LEU A O 1
ATOM 779 N N . LEU A 1 98 ? -5.561 -6.487 4.903 1.00 98.75 98 LEU A N 1
ATOM 780 C CA . LEU A 1 98 ? -4.152 -6.862 4.957 1.00 98.75 98 LEU A CA 1
ATOM 781 C C . LEU A 1 98 ? -3.264 -5.649 4.696 1.00 98.75 98 LEU A C 1
ATOM 783 O O . LEU A 1 98 ? -3.468 -4.934 3.715 1.00 98.75 98 LEU A O 1
ATOM 787 N N . LEU A 1 99 ? -2.262 -5.457 5.551 1.00 98.81 99 LEU A N 1
ATOM 788 C CA . LEU A 1 99 ? -1.252 -4.405 5.448 1.00 98.81 99 LEU A CA 1
ATOM 789 C C . LEU A 1 99 ? 0.125 -5.038 5.209 1.00 98.81 99 LEU A C 1
ATOM 791 O O . LEU A 1 99 ? 0.458 -6.032 5.851 1.00 98.81 99 LEU A O 1
ATOM 795 N N . PHE A 1 100 ? 0.912 -4.471 4.299 1.00 98.88 100 PHE A N 1
ATOM 796 C CA . PHE A 1 100 ? 2.191 -5.011 3.840 1.00 98.88 100 PHE A CA 1
ATOM 797 C C . PHE A 1 100 ? 3.313 -4.018 4.135 1.00 98.88 100 PHE A C 1
ATOM 799 O O . PHE A 1 100 ? 3.221 -2.835 3.784 1.00 98.88 100 PHE A O 1
ATOM 806 N N . SER A 1 101 ? 4.378 -4.509 4.766 1.00 98.75 101 SER A N 1
ATOM 807 C CA . SER A 1 101 ? 5.482 -3.663 5.195 1.00 98.75 101 SER A CA 1
ATOM 808 C C . SER A 1 101 ? 6.379 -3.216 4.040 1.00 98.75 101 SER A C 1
ATOM 810 O O . SER A 1 101 ? 6.670 -3.969 3.102 1.00 98.75 101 SER A O 1
ATOM 812 N N . LYS A 1 102 ? 6.917 -2.005 4.182 1.00 97.88 102 LYS A N 1
ATOM 813 C CA . LYS A 1 102 ? 8.075 -1.523 3.434 1.00 97.88 102 LYS A CA 1
ATOM 814 C C . LYS A 1 102 ? 9.334 -1.768 4.260 1.00 97.88 102 LYS A C 1
ATOM 816 O O . LYS A 1 102 ? 9.849 -0.891 4.945 1.00 97.88 102 LYS A O 1
ATOM 821 N N . SER A 1 103 ? 9.803 -3.012 4.257 1.00 96.94 103 SER A N 1
ATOM 822 C CA . SER A 1 103 ? 10.910 -3.433 5.123 1.00 96.94 103 SER A CA 1
ATOM 823 C C . SER A 1 103 ? 12.267 -2.945 4.620 1.00 96.94 103 SER A C 1
ATOM 825 O O . SER A 1 103 ? 12.914 -3.602 3.801 1.00 96.94 103 SER A O 1
ATOM 827 N N . TRP A 1 104 ? 12.725 -1.801 5.128 1.00 95.88 104 TRP A N 1
ATOM 828 C CA . TRP A 1 104 ? 13.990 -1.190 4.720 1.00 95.88 104 TRP A CA 1
ATOM 829 C C . TRP A 1 104 ? 15.229 -1.945 5.200 1.00 95.88 104 TRP A C 1
ATOM 831 O O . TRP A 1 104 ? 16.285 -1.859 4.573 1.00 95.88 104 TRP A O 1
ATOM 841 N N . LYS A 1 105 ? 15.142 -2.648 6.335 1.00 96.31 105 LYS A N 1
ATOM 842 C CA . LYS A 1 105 ? 16.306 -3.281 6.964 1.00 96.31 105 LYS A CA 1
ATOM 843 C C . LYS A 1 105 ? 16.507 -4.704 6.477 1.00 96.31 105 LYS A C 1
ATOM 845 O O . LYS A 1 105 ? 17.631 -5.076 6.144 1.00 96.31 105 LYS A O 1
ATOM 850 N N . THR A 1 106 ? 15.451 -5.509 6.504 1.00 97.00 106 THR A N 1
ATOM 851 C CA . THR A 1 106 ? 15.546 -6.935 6.162 1.00 97.00 106 THR A CA 1
ATOM 852 C C . THR A 1 106 ? 15.216 -7.215 4.704 1.00 97.00 106 THR A C 1
ATOM 854 O O . THR A 1 106 ? 15.681 -8.220 4.176 1.00 97.00 106 THR A O 1
ATOM 857 N N . GLY A 1 107 ? 14.430 -6.352 4.052 1.00 96.31 107 GLY A N 1
ATOM 858 C CA . GLY A 1 107 ? 13.857 -6.629 2.733 1.00 96.31 107 GLY A CA 1
ATOM 859 C C . GLY A 1 107 ? 12.768 -7.710 2.742 1.00 96.31 107 GLY A C 1
ATOM 860 O O . GLY A 1 107 ? 12.213 -8.006 1.690 1.00 96.31 107 GLY A O 1
ATOM 861 N N . ILE A 1 108 ? 12.441 -8.284 3.906 1.00 98.31 108 ILE A N 1
ATOM 862 C CA . ILE A 1 108 ? 11.376 -9.278 4.061 1.00 98.31 108 ILE A CA 1
ATOM 863 C C . ILE A 1 108 ? 10.069 -8.526 4.270 1.00 98.31 108 ILE A C 1
ATOM 865 O O . ILE A 1 108 ? 9.908 -7.842 5.280 1.00 98.31 108 ILE A O 1
ATOM 869 N N . THR A 1 109 ? 9.119 -8.660 3.353 1.00 98.75 109 THR A N 1
ATOM 870 C CA . THR A 1 109 ? 7.805 -8.031 3.509 1.00 98.75 109 THR A CA 1
ATOM 871 C C . THR A 1 109 ? 7.002 -8.785 4.555 1.00 98.75 109 THR A C 1
ATOM 873 O O . THR A 1 109 ? 6.656 -9.947 4.364 1.00 98.75 109 THR A O 1
ATOM 876 N N . HIS A 1 110 ? 6.690 -8.121 5.658 1.00 98.81 110 HIS A N 1
ATOM 877 C CA . HIS A 1 110 ? 5.782 -8.593 6.690 1.00 98.81 110 HIS A CA 1
ATOM 878 C C . HIS A 1 110 ? 4.350 -8.221 6.332 1.00 98.81 110 HIS A C 1
ATOM 880 O O . HIS A 1 110 ? 4.080 -7.137 5.819 1.00 98.81 110 HIS A O 1
ATOM 886 N N . ILE A 1 111 ? 3.432 -9.132 6.622 1.00 98.81 111 ILE A N 1
ATOM 887 C CA . ILE A 1 111 ? 2.007 -8.960 6.380 1.00 98.81 111 ILE A CA 1
ATOM 888 C C . ILE A 1 111 ? 1.305 -8.963 7.724 1.00 98.81 111 ILE A C 1
ATOM 890 O O . ILE A 1 111 ? 1.519 -9.856 8.547 1.00 98.81 111 ILE A O 1
ATOM 894 N N . TYR A 1 112 ? 0.440 -7.983 7.923 1.00 98.81 112 TYR A N 1
ATOM 895 C CA . TYR A 1 112 ? -0.344 -7.804 9.132 1.00 98.81 112 TYR A CA 1
ATOM 896 C C . TYR A 1 112 ? -1.827 -7.932 8.802 1.00 98.81 112 TYR A C 1
ATOM 898 O O . TYR A 1 112 ? -2.288 -7.432 7.774 1.00 98.81 112 TYR A O 1
ATOM 906 N N . LYS A 1 113 ? -2.581 -8.577 9.694 1.00 98.44 113 LYS A N 1
ATOM 907 C CA . LYS A 1 113 ? -4.045 -8.530 9.679 1.00 98.44 113 LYS A CA 1
ATOM 908 C C . LYS A 1 113 ? -4.518 -7.397 10.574 1.00 98.44 113 LYS A C 1
ATOM 910 O O . LYS A 1 113 ? -4.054 -7.289 11.706 1.00 98.44 113 LYS A O 1
ATOM 915 N N . VAL A 1 114 ? -5.451 -6.595 10.077 1.00 98.56 114 VAL A N 1
ATOM 916 C CA . VAL A 1 114 ? -6.084 -5.521 10.846 1.00 98.56 114 VAL A CA 1
ATOM 917 C C . VAL A 1 114 ? -7.484 -5.956 11.260 1.00 98.56 114 VAL A C 1
ATOM 919 O O . VAL A 1 114 ? -8.306 -6.294 10.408 1.00 98.56 114 VAL A O 1
ATOM 922 N N . ASN A 1 115 ? -7.767 -5.930 12.563 1.00 97.69 115 ASN A N 1
ATOM 923 C CA . ASN A 1 115 ? -9.115 -6.130 13.082 1.00 97.69 115 ASN A CA 1
ATOM 924 C C . ASN A 1 115 ? -9.916 -4.827 12.953 1.00 97.69 115 ASN A C 1
ATOM 926 O O . ASN A 1 115 ? -9.670 -3.869 13.679 1.00 97.69 115 ASN A O 1
ATOM 930 N N . GLU A 1 116 ? -10.877 -4.773 12.036 1.00 96.62 116 GLU A N 1
ATOM 931 C CA . GLU A 1 116 ? -11.659 -3.555 11.795 1.00 96.62 116 GLU A CA 1
ATOM 932 C C . GLU A 1 116 ? -12.580 -3.150 12.951 1.00 96.62 116 GLU A C 1
ATOM 934 O O . GLU A 1 116 ? -12.994 -1.991 13.015 1.00 96.62 116 GLU A O 1
ATOM 939 N N . ASP A 1 117 ? -12.886 -4.080 13.856 1.00 95.50 117 ASP A N 1
ATOM 940 C CA . ASP A 1 117 ? -13.772 -3.846 14.997 1.00 95.50 117 ASP A CA 1
ATOM 941 C C . ASP A 1 117 ? -13.019 -3.299 16.226 1.00 95.50 117 ASP A C 1
ATOM 943 O O . ASP A 1 117 ? -13.635 -2.913 17.223 1.00 95.50 117 ASP A O 1
ATOM 947 N N . GLU A 1 118 ? -11.685 -3.225 16.164 1.00 97.69 118 GLU A N 1
ATOM 948 C CA . GLU A 1 118 ? -10.831 -2.693 17.227 1.00 97.69 118 GLU A CA 1
ATOM 949 C C . GLU A 1 118 ? -10.270 -1.320 16.852 1.00 97.69 118 GLU A C 1
ATOM 951 O O . GLU A 1 118 ? -9.408 -1.191 15.984 1.00 97.69 118 GLU A O 1
ATOM 956 N N . ALA A 1 119 ? -10.721 -0.279 17.557 1.00 97.62 119 ALA A N 1
ATOM 957 C CA . ALA A 1 119 ? -10.291 1.099 17.308 1.00 97.62 119 ALA A CA 1
ATOM 958 C C . ALA A 1 119 ? -8.797 1.351 17.602 1.00 97.62 119 ALA A C 1
ATOM 960 O O . ALA A 1 119 ? -8.206 2.255 17.014 1.00 97.62 119 ALA A O 1
ATOM 961 N N . GLU A 1 120 ? -8.179 0.573 18.495 1.00 98.62 120 GLU A N 1
ATOM 962 C CA . GLU A 1 120 ? -6.735 0.578 18.752 1.00 98.62 120 GLU A CA 1
ATOM 963 C C . GLU A 1 120 ? -6.249 -0.863 18.911 1.00 98.62 120 GLU A C 1
ATOM 965 O O . GLU A 1 120 ? -6.844 -1.628 19.667 1.00 98.62 120 GLU A O 1
ATOM 970 N N . GLN A 1 121 ? -5.159 -1.217 18.228 1.00 98.44 121 GLN A N 1
ATOM 971 C CA . GLN A 1 121 ? -4.582 -2.559 18.288 1.00 98.44 121 GLN A CA 1
ATOM 972 C C . GLN A 1 121 ? -3.065 -2.550 18.066 1.00 98.44 121 GLN A C 1
ATOM 974 O O . GLN A 1 121 ? -2.510 -1.701 17.359 1.00 98.44 121 GLN A O 1
ATOM 979 N N . THR A 1 122 ? -2.395 -3.540 18.653 1.00 98.75 122 THR A N 1
ATOM 980 C CA . THR A 1 122 ? -1.004 -3.865 18.332 1.00 98.75 122 THR A CA 1
ATOM 981 C C . THR A 1 122 ? -1.000 -5.017 17.337 1.00 98.75 122 THR A C 1
ATOM 983 O O . THR A 1 122 ? -1.474 -6.104 17.658 1.00 98.75 122 THR A O 1
ATOM 986 N N . ILE A 1 123 ? -0.464 -4.783 16.143 1.00 98.62 123 ILE A N 1
ATOM 987 C CA . ILE A 1 123 ? -0.379 -5.775 15.071 1.00 98.62 123 ILE A CA 1
ATOM 988 C C . ILE A 1 123 ? 0.973 -6.487 15.096 1.00 98.62 123 ILE A C 1
ATOM 990 O O . ILE A 1 123 ? 2.025 -5.858 15.216 1.00 98.62 123 ILE A O 1
ATOM 994 N N . SER A 1 124 ? 0.938 -7.807 14.951 1.00 98.38 124 SER A N 1
ATOM 995 C CA . SER A 1 124 ? 2.111 -8.669 14.814 1.00 98.38 124 SER A CA 1
ATOM 996 C C . SER A 1 124 ? 2.126 -9.334 13.441 1.00 98.38 124 SER A C 1
ATOM 998 O O . SER A 1 124 ? 1.099 -9.422 12.761 1.00 98.38 124 SER A O 1
ATOM 1000 N N . THR A 1 125 ? 3.307 -9.764 13.000 1.00 98.62 125 THR A N 1
ATOM 1001 C CA . THR A 1 125 ? 3.484 -10.393 11.688 1.00 98.62 125 THR A CA 1
ATOM 1002 C C . THR A 1 125 ? 2.634 -11.661 11.590 1.00 98.62 125 THR A C 1
ATOM 1004 O O . THR A 1 125 ? 2.879 -12.642 12.289 1.00 98.62 125 THR A O 1
ATOM 1007 N N . PHE A 1 126 ? 1.649 -11.642 10.695 1.00 98.19 126 PHE A N 1
ATOM 1008 C CA . PHE A 1 126 ? 0.779 -12.776 10.388 1.00 98.19 126 PHE A CA 1
ATOM 1009 C C . PHE A 1 126 ? 1.428 -13.723 9.371 1.00 98.19 126 PHE A C 1
ATOM 1011 O O . PHE A 1 126 ? 1.374 -14.941 9.526 1.00 98.19 126 PHE A O 1
ATOM 1018 N N . ALA A 1 127 ? 2.056 -13.156 8.342 1.00 98.50 127 ALA A N 1
ATOM 1019 C CA . ALA A 1 127 ? 2.784 -13.873 7.302 1.00 98.50 127 ALA A CA 1
ATOM 1020 C C . ALA A 1 127 ? 3.946 -13.011 6.790 1.00 98.50 127 ALA A C 1
ATOM 1022 O O . ALA A 1 127 ? 4.036 -11.829 7.123 1.00 98.50 127 ALA A O 1
ATOM 1023 N N . SER A 1 128 ? 4.826 -13.594 5.979 1.00 98.50 128 SER A N 1
ATOM 1024 C CA . SER A 1 128 ? 5.933 -12.866 5.359 1.00 98.50 128 SER A CA 1
ATOM 1025 C C . SER A 1 128 ? 6.180 -13.350 3.935 1.00 98.50 128 SER A C 1
ATOM 1027 O O . SER A 1 128 ? 5.978 -14.527 3.644 1.00 98.50 128 SER A O 1
ATOM 1029 N N . ILE A 1 129 ? 6.681 -12.455 3.087 1.00 98.69 129 ILE A N 1
ATOM 1030 C CA . ILE A 1 129 ? 7.179 -12.753 1.744 1.00 98.69 129 ILE A CA 1
ATOM 1031 C C . ILE A 1 129 ? 8.681 -12.466 1.739 1.00 98.69 129 ILE A C 1
ATOM 1033 O O . ILE A 1 129 ? 9.112 -11.356 2.055 1.00 98.69 129 ILE A O 1
ATOM 1037 N N . ASP A 1 130 ? 9.470 -13.471 1.375 1.00 97.19 130 ASP A N 1
ATOM 1038 C CA . ASP A 1 130 ? 10.918 -13.364 1.184 1.00 97.19 130 ASP A CA 1
ATOM 1039 C C . ASP A 1 130 ? 11.264 -13.513 -0.309 1.00 97.19 130 ASP A C 1
ATOM 1041 O O . ASP A 1 130 ? 10.486 -14.061 -1.093 1.00 97.19 130 ASP A O 1
ATOM 1045 N N . GLY A 1 131 ? 12.432 -13.017 -0.713 1.00 97.69 131 GLY A N 1
ATOM 1046 C CA . GLY A 1 131 ? 12.951 -13.133 -2.077 1.00 97.69 131 GLY A CA 1
ATOM 1047 C C . GLY A 1 131 ? 12.511 -12.035 -3.051 1.00 97.69 131 GLY A C 1
ATOM 1048 O O . GLY A 1 131 ? 12.893 -12.087 -4.221 1.00 97.69 131 GLY A O 1
ATOM 1049 N N . LEU A 1 132 ? 11.753 -11.028 -2.601 1.00 98.12 132 LEU A N 1
ATOM 1050 C CA . LEU A 1 132 ? 11.450 -9.856 -3.426 1.00 98.12 132 LEU A CA 1
ATOM 1051 C C . LEU A 1 132 ? 12.733 -9.044 -3.720 1.00 98.12 132 LEU A C 1
ATOM 1053 O O . LEU A 1 132 ? 13.594 -8.920 -2.847 1.00 98.12 132 LEU A O 1
ATOM 1057 N N . PRO A 1 133 ? 12.892 -8.455 -4.924 1.00 97.19 133 PRO A N 1
ATOM 1058 C CA . PRO A 1 133 ? 14.119 -7.728 -5.282 1.00 97.19 133 PRO A CA 1
ATOM 1059 C C . PRO A 1 133 ? 14.356 -6.425 -4.506 1.00 97.19 133 PRO A C 1
ATOM 1061 O O . PRO A 1 133 ? 15.464 -5.880 -4.536 1.00 97.19 133 PRO A O 1
ATOM 1064 N N . GLY A 1 134 ? 13.314 -5.894 -3.870 1.00 96.88 134 GLY A N 1
ATOM 1065 C CA . GLY A 1 134 ? 13.320 -4.613 -3.183 1.00 96.88 134 GLY A CA 1
ATOM 1066 C C . GLY A 1 134 ? 12.086 -4.442 -2.306 1.00 96.88 134 GLY A C 1
ATOM 1067 O O . GLY A 1 134 ? 11.354 -5.396 -2.050 1.00 96.88 134 GLY A O 1
ATOM 1068 N N . VAL A 1 135 ? 11.872 -3.215 -1.847 1.00 97.88 135 VAL A N 1
ATOM 1069 C CA . VAL A 1 135 ? 10.787 -2.888 -0.926 1.00 97.88 135 VAL A CA 1
ATOM 1070 C C . VAL A 1 135 ? 9.446 -2.810 -1.657 1.00 97.88 135 VAL A C 1
ATOM 1072 O O . VAL A 1 135 ? 9.402 -2.443 -2.831 1.00 97.88 135 VAL A O 1
ATOM 1075 N N . VAL A 1 136 ? 8.365 -3.164 -0.962 1.00 98.56 136 VAL A N 1
ATOM 1076 C CA . VAL A 1 136 ? 6.994 -3.137 -1.490 1.00 98.56 136 VAL A CA 1
ATOM 1077 C C . VAL A 1 136 ? 6.392 -1.749 -1.341 1.00 98.56 136 VAL A C 1
ATOM 1079 O O . VAL A 1 136 ? 6.561 -1.114 -0.303 1.00 98.56 136 VAL A O 1
ATOM 1082 N N . THR A 1 137 ? 5.673 -1.319 -2.372 1.00 98.25 137 THR A N 1
ATOM 1083 C CA . THR A 1 137 ? 4.991 -0.019 -2.436 1.00 98.25 137 THR A CA 1
ATOM 1084 C C . THR A 1 137 ? 3.509 -0.149 -2.766 1.00 98.25 137 THR A C 1
ATOM 1086 O O . THR A 1 137 ? 2.700 0.661 -2.332 1.00 98.25 137 THR A O 1
ATOM 1089 N N . GLY A 1 138 ? 3.118 -1.217 -3.466 1.00 98.44 138 GLY A N 1
ATOM 1090 C CA . GLY A 1 138 ? 1.730 -1.450 -3.847 1.00 98.44 138 GLY A CA 1
ATOM 1091 C C . GLY A 1 138 ? 1.365 -2.925 -3.827 1.00 98.44 138 GLY A C 1
ATOM 1092 O O . GLY A 1 138 ? 2.200 -3.795 -4.083 1.00 98.44 138 GLY A O 1
ATOM 1093 N N . VAL A 1 139 ? 0.096 -3.204 -3.535 1.00 98.75 139 VAL A N 1
ATOM 1094 C CA . VAL A 1 139 ? -0.481 -4.548 -3.601 1.00 98.75 139 VAL A CA 1
ATOM 1095 C C . VAL A 1 139 ? -1.945 -4.480 -4.009 1.00 98.75 139 VAL A C 1
ATOM 1097 O O . VAL A 1 139 ? -2.677 -3.600 -3.562 1.00 98.75 139 VAL A O 1
ATOM 1100 N N . ASP A 1 140 ? -2.378 -5.442 -4.816 1.00 98.31 140 ASP A N 1
ATOM 1101 C CA . ASP A 1 140 ? -3.792 -5.742 -5.026 1.00 98.31 140 ASP A CA 1
ATOM 1102 C C . ASP A 1 140 ? -3.988 -7.250 -5.248 1.00 98.31 140 ASP A C 1
ATOM 1104 O O . ASP A 1 140 ? -3.019 -8.005 -5.367 1.00 98.31 140 ASP A O 1
ATOM 1108 N N . PHE A 1 141 ? -5.235 -7.714 -5.271 1.00 97.50 141 PHE A N 1
ATOM 1109 C CA . PHE A 1 141 ? -5.571 -9.123 -5.435 1.00 97.50 141 PHE A CA 1
ATOM 1110 C C . PHE A 1 141 ? -6.230 -9.406 -6.789 1.00 97.50 141 PHE A C 1
ATOM 1112 O O . PHE A 1 141 ? -7.309 -8.905 -7.105 1.00 97.50 141 PHE A O 1
ATOM 1119 N N . ASP A 1 142 ? -5.609 -10.285 -7.571 1.00 96.25 142 ASP A N 1
ATOM 1120 C CA . ASP A 1 142 ? -6.157 -10.788 -8.822 1.00 96.25 142 ASP A CA 1
ATOM 1121 C C . ASP A 1 142 ? -7.129 -11.945 -8.560 1.00 96.25 142 ASP A C 1
ATOM 1123 O O . ASP A 1 142 ? -6.740 -13.107 -8.403 1.00 96.25 142 ASP A O 1
ATOM 1127 N N . GLN A 1 143 ? -8.422 -11.621 -8.565 1.00 93.94 143 GLN A N 1
ATOM 1128 C CA . GLN A 1 143 ? -9.515 -12.584 -8.398 1.00 93.94 143 GLN A CA 1
ATOM 1129 C C . GLN A 1 143 ? -9.597 -13.619 -9.537 1.00 93.94 143 GLN A C 1
ATOM 1131 O O . GLN A 1 143 ? -10.134 -14.706 -9.335 1.00 93.94 143 GLN A O 1
ATOM 1136 N N . HIS A 1 144 ? -9.079 -13.318 -10.736 1.00 93.38 144 HIS A N 1
ATOM 1137 C CA . HIS A 1 144 ? -9.125 -14.246 -11.878 1.00 93.38 144 HIS A CA 1
ATOM 1138 C C . HIS A 1 144 ? -8.088 -15.352 -11.751 1.00 93.38 144 HIS A C 1
ATOM 1140 O O . HIS A 1 144 ? -8.296 -16.458 -12.250 1.00 93.38 144 HIS A O 1
ATOM 1146 N N . GLN A 1 145 ? -6.964 -15.040 -11.110 1.00 93.81 145 GLN A N 1
ATOM 1147 C CA . GLN A 1 145 ? -5.822 -15.941 -10.993 1.00 93.8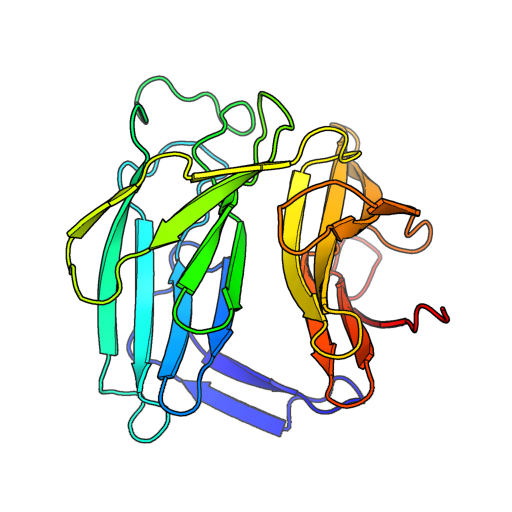1 145 GLN A CA 1
ATOM 1148 C C . GLN A 1 145 ? -5.562 -16.399 -9.548 1.00 93.81 145 GLN A C 1
ATOM 1150 O O . GLN A 1 145 ? -4.674 -17.221 -9.324 1.00 93.81 145 GLN A O 1
ATOM 1155 N N . ASN A 1 146 ? -6.358 -15.909 -8.589 1.00 95.06 146 ASN A N 1
ATOM 1156 C CA . ASN A 1 146 ? -6.303 -16.223 -7.161 1.00 95.06 146 ASN A CA 1
ATOM 1157 C C . ASN A 1 146 ? -4.911 -15.986 -6.549 1.00 95.06 146 ASN A C 1
ATOM 1159 O O . ASN A 1 146 ? -4.302 -16.883 -5.958 1.00 95.06 146 ASN A O 1
ATOM 1163 N N . ARG A 1 147 ? -4.386 -14.773 -6.741 1.00 96.88 147 ARG A N 1
ATOM 1164 C CA . ARG A 1 147 ? -3.042 -14.374 -6.304 1.00 96.88 147 ARG A CA 1
ATOM 1165 C C . ARG A 1 147 ? -2.945 -12.875 -6.067 1.00 96.88 147 ARG A C 1
ATOM 1167 O O . ARG A 1 147 ? -3.663 -12.098 -6.688 1.00 96.88 147 ARG A O 1
ATOM 1174 N N . PHE A 1 148 ? -2.028 -12.472 -5.202 1.00 98.44 148 PHE A N 1
ATOM 1175 C CA . PHE A 1 148 ? -1.648 -11.077 -5.039 1.00 98.44 148 PHE A CA 1
ATOM 1176 C C . PHE A 1 148 ? -0.721 -10.638 -6.169 1.00 98.44 148 PHE A C 1
ATOM 1178 O O . PHE A 1 148 ? 0.097 -11.417 -6.670 1.00 98.44 148 PHE A O 1
ATOM 1185 N N . VAL A 1 149 ? -0.830 -9.367 -6.530 1.00 98.31 149 VAL A N 1
ATOM 1186 C CA . VAL A 1 149 ? 0.086 -8.679 -7.432 1.00 98.31 149 VAL A CA 1
ATOM 1187 C C . VAL A 1 149 ? 0.707 -7.531 -6.662 1.00 98.31 149 VAL A C 1
ATOM 1189 O O . VAL A 1 149 ? -0.001 -6.740 -6.046 1.00 98.31 149 VAL A O 1
ATOM 1192 N N . ILE A 1 150 ? 2.031 -7.466 -6.679 1.00 98.50 150 ILE A N 1
ATOM 1193 C CA . ILE A 1 150 ? 2.820 -6.526 -5.890 1.00 98.50 150 ILE A CA 1
ATOM 1194 C C . ILE A 1 150 ? 3.666 -5.671 -6.820 1.00 98.50 150 ILE A C 1
ATOM 1196 O O . ILE A 1 150 ? 4.227 -6.178 -7.792 1.00 98.50 150 ILE A O 1
ATOM 1200 N N . THR A 1 151 ? 3.800 -4.392 -6.488 1.00 98.50 151 THR A N 1
ATOM 1201 C CA . THR A 1 151 ? 4.822 -3.503 -7.043 1.00 98.50 151 THR A CA 1
ATOM 1202 C C . THR A 1 151 ? 5.808 -3.096 -5.970 1.00 98.50 151 THR A C 1
ATOM 1204 O O . THR A 1 151 ? 5.500 -3.061 -4.776 1.00 98.50 151 THR A O 1
ATOM 1207 N N . GLY A 1 152 ? 7.017 -2.798 -6.414 1.00 97.94 152 GLY A N 1
ATOM 1208 C CA . GLY A 1 152 ? 8.061 -2.324 -5.538 1.00 97.94 152 GLY A CA 1
ATOM 1209 C C . GLY A 1 152 ? 9.294 -1.911 -6.310 1.00 97.94 152 GLY A C 1
ATOM 1210 O O . GLY A 1 152 ? 9.366 -2.016 -7.540 1.00 97.94 152 GLY A O 1
ATOM 1211 N N . TYR A 1 153 ? 10.298 -1.459 -5.576 1.00 97.25 153 TYR A N 1
ATOM 1212 C CA . TYR A 1 153 ? 11.585 -1.123 -6.157 1.00 97.25 153 TYR A CA 1
ATOM 1213 C C . TYR A 1 153 ? 12.723 -1.345 -5.177 1.00 97.25 153 TYR A C 1
ATOM 1215 O O . TYR A 1 153 ? 12.566 -1.359 -3.958 1.00 97.25 153 TYR A O 1
ATOM 1223 N N . LYS A 1 154 ? 13.925 -1.457 -5.730 1.00 96.19 154 LYS A N 1
ATOM 1224 C CA . LYS A 1 154 ? 15.159 -1.197 -4.998 1.00 96.19 154 LYS A CA 1
ATOM 1225 C C . LYS A 1 154 ? 15.708 0.152 -5.433 1.00 96.19 154 LYS A C 1
ATOM 1227 O O . LYS A 1 154 ? 15.877 0.370 -6.631 1.00 96.19 154 LYS A O 1
ATOM 1232 N N . SER A 1 155 ? 16.005 1.027 -4.481 1.00 91.81 155 SER A N 1
ATOM 1233 C CA . SER A 1 155 ? 16.671 2.301 -4.743 1.00 91.81 155 SER A CA 1
ATOM 1234 C C . SER A 1 155 ? 18.124 2.274 -4.272 1.00 91.81 155 SER A C 1
ATOM 1236 O O . SER A 1 155 ? 18.494 1.511 -3.374 1.00 91.81 155 SER A O 1
ATOM 1238 N N . ASP A 1 156 ? 18.967 3.089 -4.903 1.00 87.25 156 ASP A N 1
ATOM 1239 C CA . ASP A 1 156 ? 20.333 3.344 -4.449 1.00 87.25 156 ASP A CA 1
ATOM 1240 C C . ASP A 1 156 ? 20.541 4.825 -4.066 1.00 87.25 156 ASP A C 1
ATOM 1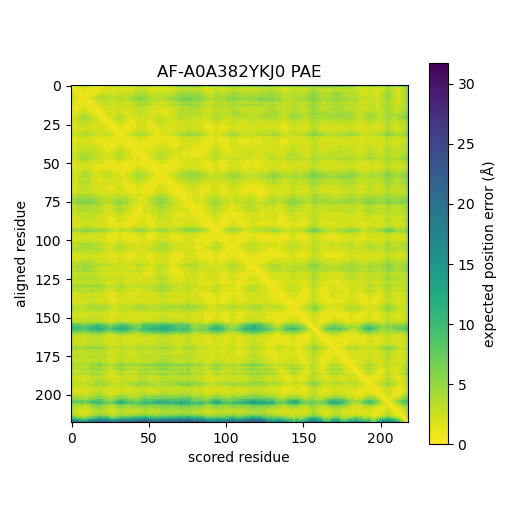242 O O . ASP A 1 156 ? 19.723 5.685 -4.408 1.00 87.25 156 ASP A O 1
ATOM 1246 N N . PRO A 1 157 ? 21.643 5.165 -3.369 1.00 84.44 157 PRO A N 1
ATOM 1247 C CA . PRO A 1 157 ? 21.932 6.548 -2.983 1.00 84.44 157 PRO A CA 1
ATOM 1248 C C . PRO A 1 157 ? 22.157 7.521 -4.153 1.00 84.44 157 PRO A C 1
ATOM 1250 O O . PRO A 1 157 ? 22.263 8.724 -3.924 1.00 84.44 157 PRO A O 1
ATOM 1253 N N . PHE A 1 158 ? 22.268 7.025 -5.389 1.00 85.00 158 PHE A N 1
ATOM 1254 C CA . PHE A 1 158 ? 22.461 7.828 -6.597 1.00 85.00 158 PHE A CA 1
ATOM 1255 C C . PHE A 1 158 ? 21.139 8.120 -7.323 1.00 85.00 158 PHE A C 1
ATOM 1257 O O . PHE A 1 158 ? 21.150 8.766 -8.370 1.00 85.00 158 PHE A O 1
ATOM 1264 N N . GLY A 1 159 ? 20.004 7.676 -6.771 1.00 81.88 159 GLY A N 1
ATOM 1265 C CA . GLY A 1 159 ? 18.679 7.890 -7.349 1.00 81.88 159 GLY A CA 1
ATOM 1266 C C . GLY A 1 159 ? 18.347 6.932 -8.494 1.00 81.88 159 GLY A C 1
ATOM 1267 O O . GLY A 1 159 ? 17.458 7.228 -9.301 1.00 81.88 159 GLY A O 1
ATOM 1268 N N . ASN A 1 160 ? 19.051 5.799 -8.595 1.00 88.44 160 ASN A N 1
ATOM 1269 C CA . ASN A 1 160 ? 18.652 4.722 -9.495 1.00 88.44 160 ASN A CA 1
ATOM 1270 C C . ASN A 1 160 ? 17.578 3.862 -8.832 1.00 88.44 160 ASN A C 1
ATOM 1272 O O . ASN A 1 160 ? 17.633 3.598 -7.632 1.00 88.44 160 ASN A O 1
ATOM 1276 N N . PHE A 1 161 ? 16.635 3.390 -9.645 1.00 92.88 161 PHE A N 1
ATOM 1277 C CA . PHE A 1 161 ? 15.556 2.507 -9.225 1.00 92.88 161 PHE A CA 1
ATOM 1278 C C . PHE A 1 161 ? 15.579 1.241 -10.076 1.00 92.88 161 PHE A C 1
ATOM 1280 O O . PHE A 1 161 ? 15.654 1.316 -11.303 1.00 92.88 161 PHE A O 1
ATOM 1287 N N . ALA A 1 162 ? 15.509 0.092 -9.415 1.00 96.06 162 ALA A N 1
ATOM 1288 C CA . ALA A 1 162 ? 15.248 -1.202 -10.023 1.00 96.06 162 ALA A CA 1
ATOM 1289 C C . ALA A 1 162 ? 13.837 -1.636 -9.622 1.00 96.06 162 ALA A C 1
ATOM 1291 O O . ALA A 1 162 ? 13.624 -2.255 -8.578 1.00 96.06 162 ALA A O 1
ATOM 1292 N N . THR A 1 163 ? 12.881 -1.222 -10.441 1.00 97.06 163 THR A N 1
ATOM 1293 C CA . THR A 1 163 ? 11.445 -1.434 -10.253 1.00 97.06 163 THR A CA 1
ATOM 1294 C C . THR A 1 163 ? 11.056 -2.848 -10.635 1.00 97.06 163 THR A C 1
ATOM 1296 O O . THR A 1 163 ? 11.556 -3.382 -11.630 1.00 97.06 163 THR A O 1
ATOM 1299 N N . PHE A 1 164 ? 10.126 -3.439 -9.897 1.00 97.88 164 PHE A N 1
ATOM 1300 C CA . PHE A 1 164 ? 9.597 -4.758 -10.197 1.00 97.88 164 PHE A CA 1
ATOM 1301 C C . PHE A 1 164 ? 8.084 -4.831 -10.000 1.00 97.88 164 PHE A C 1
ATOM 1303 O O . PHE A 1 164 ? 7.472 -4.042 -9.278 1.00 97.88 164 PHE A O 1
ATOM 1310 N N . MET A 1 165 ? 7.509 -5.837 -10.645 1.00 98.19 165 MET A N 1
ATOM 1311 C CA . MET A 1 165 ? 6.196 -6.380 -10.346 1.00 98.19 165 MET A CA 1
ATOM 1312 C C . MET A 1 165 ? 6.366 -7.848 -9.968 1.00 98.19 165 MET A C 1
ATOM 1314 O O . MET A 1 165 ? 7.219 -8.530 -10.537 1.00 98.19 165 MET A O 1
ATOM 1318 N N . ALA A 1 166 ? 5.574 -8.343 -9.029 1.00 98.19 166 ALA A N 1
ATOM 1319 C CA . ALA A 1 166 ? 5.612 -9.734 -8.609 1.00 98.19 166 ALA A CA 1
ATOM 1320 C C . ALA A 1 166 ? 4.206 -10.314 -8.478 1.00 98.19 166 ALA A C 1
ATOM 1322 O O . ALA A 1 166 ? 3.261 -9.602 -8.142 1.00 98.19 166 ALA A O 1
ATOM 1323 N N . GLN A 1 167 ? 4.086 -11.617 -8.711 1.00 98.06 167 GLN A N 1
ATOM 1324 C CA . GLN A 1 167 ? 2.919 -12.396 -8.320 1.00 98.06 167 GLN A CA 1
ATOM 1325 C C . GLN A 1 167 ? 3.254 -13.234 -7.096 1.00 98.06 167 GLN A C 1
ATOM 1327 O O . GLN A 1 167 ? 4.308 -13.867 -7.017 1.00 98.06 167 GLN A O 1
ATOM 1332 N N . VAL A 1 168 ? 2.328 -13.241 -6.148 1.00 98.38 168 VAL A N 1
ATOM 1333 C CA . VAL A 1 168 ? 2.448 -13.955 -4.883 1.00 98.38 168 VAL A CA 1
ATOM 1334 C C . VAL A 1 168 ? 1.169 -14.750 -4.669 1.00 98.38 168 VAL A C 1
ATOM 1336 O O . VAL A 1 168 ? 0.072 -14.234 -4.866 1.00 98.38 168 VAL A O 1
ATOM 1339 N N . SER A 1 169 ? 1.282 -16.019 -4.302 1.00 97.75 169 SER A N 1
ATOM 1340 C CA . SER A 1 169 ? 0.121 -16.880 -4.074 1.00 97.75 169 SER A CA 1
ATOM 1341 C C . SER A 1 169 ? -0.752 -16.383 -2.917 1.00 97.75 169 SER A C 1
ATOM 1343 O O . SER A 1 169 ? -0.345 -15.555 -2.102 1.00 97.75 169 SER A O 1
ATOM 1345 N N . SER A 1 170 ? -1.968 -16.921 -2.801 1.00 95.69 170 SER A N 1
ATOM 1346 C CA . SER A 1 170 ? -2.879 -16.596 -1.694 1.00 95.69 170 SER A CA 1
ATOM 1347 C C . SER A 1 17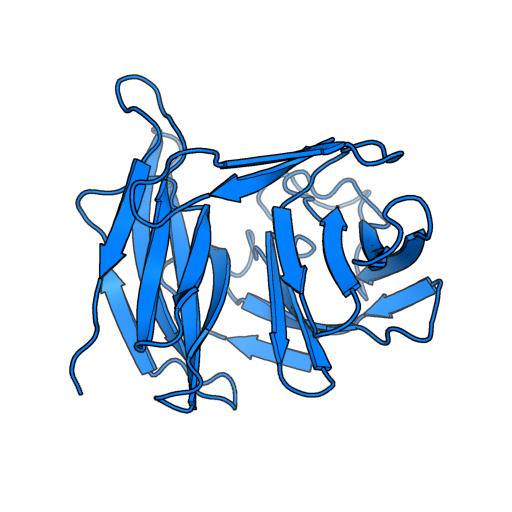0 ? -2.340 -16.972 -0.302 1.00 95.69 170 SER A C 1
ATOM 1349 O O . SER A 1 170 ? -2.845 -16.473 0.697 1.00 95.69 170 SER A O 1
ATOM 1351 N N . ASP A 1 171 ? -1.337 -17.851 -0.232 1.00 95.94 171 ASP A N 1
ATOM 1352 C CA . ASP A 1 171 ? -0.592 -18.241 0.975 1.00 95.94 171 ASP A CA 1
ATOM 1353 C C . ASP A 1 171 ? 0.785 -17.558 1.091 1.00 95.94 171 ASP A C 1
ATOM 1355 O O . ASP A 1 171 ? 1.613 -17.963 1.903 1.00 95.94 171 ASP A O 1
ATOM 1359 N N . PHE A 1 172 ? 1.005 -16.482 0.329 1.00 97.81 172 PHE A N 1
ATOM 1360 C CA . PHE A 1 172 ? 2.171 -15.595 0.408 1.00 97.81 172 PHE A CA 1
ATOM 1361 C C . PHE A 1 172 ? 3.503 -16.187 -0.077 1.00 97.81 172 PHE A C 1
ATOM 1363 O O . PHE A 1 172 ? 4.571 -15.665 0.240 1.00 97.81 172 PHE A O 1
ATOM 1370 N N . ALA A 1 173 ? 3.462 -17.234 -0.903 1.00 98.19 173 ALA A N 1
ATOM 1371 C CA . ALA A 1 173 ? 4.641 -17.726 -1.604 1.00 98.19 173 ALA A CA 1
ATOM 1372 C C . ALA A 1 173 ? 4.914 -16.883 -2.857 1.00 98.19 173 ALA A C 1
ATOM 1374 O O . ALA A 1 173 ? 4.015 -16.625 -3.661 1.00 98.19 173 ALA A O 1
ATOM 1375 N N . LEU A 1 174 ? 6.167 -16.469 -3.042 1.00 98.50 174 LEU A N 1
ATOM 1376 C CA . LEU A 1 174 ? 6.596 -15.771 -4.250 1.00 98.50 174 LEU A CA 1
ATOM 1377 C C . LEU A 1 174 ? 6.506 -16.710 -5.462 1.00 98.50 174 LEU A C 1
ATOM 1379 O O . LEU A 1 174 ? 7.092 -17.792 -5.445 1.00 98.50 174 LEU A O 1
ATOM 1383 N N . LEU A 1 175 ? 5.775 -16.295 -6.498 1.00 97.75 175 LEU A N 1
ATOM 1384 C CA . LEU A 1 175 ? 5.558 -17.084 -7.714 1.00 97.75 175 LEU A CA 1
ATOM 1385 C C . LEU A 1 175 ? 6.444 -16.587 -8.853 1.00 97.75 175 LEU A C 1
ATOM 1387 O O . LEU A 1 175 ? 7.299 -17.319 -9.343 1.00 97.75 175 LEU A O 1
ATOM 1391 N N . ASP A 1 176 ? 6.266 -15.322 -9.226 1.00 97.38 176 ASP A N 1
ATOM 1392 C CA . ASP A 1 176 ? 6.910 -14.713 -10.383 1.00 97.38 176 ASP A CA 1
ATOM 1393 C C . ASP A 1 176 ? 7.366 -13.293 -10.059 1.00 97.38 176 ASP A C 1
ATOM 1395 O O . ASP A 1 176 ? 6.753 -12.598 -9.245 1.00 97.38 176 ASP A O 1
ATOM 1399 N N . VAL A 1 177 ? 8.434 -12.850 -10.725 1.00 98.00 177 VAL A N 1
ATOM 1400 C CA . VAL A 1 177 ? 8.982 -11.495 -10.611 1.00 98.00 177 VAL A CA 1
ATOM 1401 C C . VAL A 1 177 ? 9.389 -11.001 -11.992 1.00 98.00 177 VAL A C 1
ATOM 1403 O O . VAL A 1 177 ? 10.161 -11.656 -12.694 1.00 98.00 177 VAL A O 1
ATOM 1406 N N . TRP A 1 178 ? 8.928 -9.807 -12.354 1.00 97.44 178 TRP A N 1
ATOM 1407 C CA . TRP A 1 178 ? 9.278 -9.133 -13.598 1.00 97.44 178 TRP A CA 1
ATOM 1408 C C . TRP A 1 178 ? 9.914 -7.773 -13.316 1.00 97.44 178 TRP A C 1
ATOM 1410 O O . TRP A 1 178 ? 9.319 -6.961 -12.601 1.00 97.44 178 TRP A O 1
ATOM 1420 N N . PRO A 1 179 ? 11.091 -7.475 -13.892 1.00 97.12 179 PRO A N 1
ATOM 1421 C CA . PRO A 1 179 ? 11.623 -6.125 -13.863 1.00 97.12 179 PRO A CA 1
ATOM 1422 C C . PRO A 1 179 ? 10.759 -5.200 -14.727 1.00 97.12 179 PRO A C 1
ATOM 1424 O O . PRO A 1 179 ? 10.363 -5.538 -15.843 1.00 97.12 179 PRO A O 1
ATOM 1427 N N . LEU A 1 180 ? 10.512 -3.996 -14.225 1.00 96.00 180 LEU A N 1
ATOM 1428 C CA . LEU A 1 180 ? 9.829 -2.922 -14.937 1.00 96.00 180 LEU A CA 1
ATOM 1429 C C . LEU A 1 180 ? 10.868 -1.890 -15.400 1.00 96.00 180 LEU A C 1
ATOM 1431 O O . LEU A 1 180 ? 10.888 -0.761 -14.925 1.00 96.00 180 LEU A O 1
ATOM 1435 N N . GLU A 1 181 ? 11.751 -2.282 -16.325 1.00 93.88 181 GLU A N 1
ATOM 1436 C CA . GLU A 1 181 ? 12.967 -1.526 -16.699 1.00 93.88 181 GLU A CA 1
ATOM 1437 C C . GLU A 1 181 ? 12.715 -0.089 -17.188 1.00 93.88 181 GLU A C 1
ATOM 1439 O O . GLU A 1 181 ? 13.581 0.780 -17.088 1.00 93.88 181 GLU A O 1
ATOM 1444 N N . GLN A 1 182 ? 11.526 0.181 -17.731 1.00 92.69 182 GLN A N 1
ATOM 1445 C CA . GLN A 1 182 ? 11.155 1.513 -18.215 1.00 92.69 182 GLN A CA 1
ATOM 1446 C C . GLN A 1 182 ? 10.722 2.454 -17.080 1.00 92.69 182 GLN A C 1
ATOM 1448 O O . GLN A 1 182 ? 10.704 3.674 -17.261 1.00 92.69 182 GLN A O 1
ATOM 1453 N N . TYR A 1 183 ? 10.441 1.911 -15.897 1.00 94.06 183 TYR A N 1
ATOM 1454 C CA . TYR A 1 183 ? 9.823 2.596 -14.768 1.00 94.06 183 TYR A CA 1
ATOM 1455 C C . TYR A 1 183 ? 10.795 2.742 -13.591 1.00 94.06 183 TYR A C 1
ATOM 1457 O O . TYR A 1 183 ? 11.765 1.994 -13.478 1.00 94.06 183 TYR A O 1
ATOM 1465 N N . LYS A 1 184 ? 10.542 3.718 -12.716 1.00 93.44 184 LYS A N 1
ATOM 1466 C CA . LYS A 1 184 ? 11.337 4.031 -11.519 1.00 93.44 184 LYS A CA 1
ATOM 1467 C C . LYS A 1 184 ? 10.510 3.883 -10.235 1.00 93.44 184 LYS A C 1
ATOM 1469 O O . LYS A 1 184 ? 10.467 2.824 -9.632 1.00 93.44 184 LYS A O 1
ATOM 1474 N N . GLN A 1 185 ? 9.845 4.942 -9.794 1.00 92.94 185 GLN A N 1
ATOM 1475 C CA . GLN A 1 185 ? 9.056 4.908 -8.562 1.00 92.94 185 GLN A CA 1
ATOM 1476 C C . GLN A 1 185 ? 7.630 4.493 -8.893 1.00 92.94 185 GLN A C 1
ATOM 1478 O O . GLN A 1 185 ? 6.757 5.340 -9.061 1.00 92.94 185 GLN A O 1
ATOM 1483 N N . VAL A 1 186 ? 7.417 3.190 -9.097 1.00 96.12 186 VAL A N 1
ATOM 1484 C CA . VAL A 1 186 ? 6.061 2.633 -9.171 1.00 96.12 186 VAL A CA 1
ATOM 1485 C C . VAL A 1 186 ? 5.561 2.436 -7.750 1.00 96.12 186 VAL A C 1
ATOM 1487 O O . VAL A 1 186 ? 6.178 1.703 -6.981 1.00 96.12 186 VAL A O 1
ATOM 1490 N N . GLU A 1 187 ? 4.455 3.098 -7.429 1.00 92.44 187 GLU A N 1
ATOM 1491 C CA . GLU A 1 187 ? 3.905 3.148 -6.072 1.00 92.44 187 GLU A CA 1
ATOM 1492 C C . GLU A 1 187 ? 2.606 2.334 -5.997 1.00 92.44 187 GLU A C 1
ATOM 1494 O O . GLU A 1 187 ? 2.570 1.256 -5.417 1.00 92.44 187 GLU A O 1
ATOM 1499 N N . GLY A 1 188 ? 1.547 2.783 -6.676 1.00 94.88 188 GLY A N 1
ATOM 1500 C CA . GLY A 1 188 ? 0.254 2.097 -6.685 1.00 94.88 188 GLY A CA 1
ATOM 1501 C C . GLY A 1 188 ? 0.118 1.010 -7.754 1.00 94.88 188 GLY A C 1
ATOM 1502 O O . GLY A 1 188 ? 0.600 1.165 -8.880 1.00 94.88 188 GLY A O 1
ATOM 1503 N N . ILE A 1 189 ? -0.645 -0.035 -7.425 1.00 97.56 189 ILE A N 1
ATOM 1504 C CA . ILE A 1 189 ? -1.138 -1.065 -8.346 1.00 97.56 189 ILE A CA 1
ATOM 1505 C C . ILE A 1 189 ? -2.608 -1.387 -8.047 1.00 97.56 189 ILE A C 1
ATOM 1507 O O . ILE A 1 189 ? -3.020 -1.377 -6.891 1.00 97.56 189 ILE A O 1
ATOM 1511 N N . CYS A 1 190 ? -3.399 -1.675 -9.081 1.00 96.06 190 CYS A N 1
ATOM 1512 C CA . CYS A 1 190 ? -4.705 -2.309 -8.947 1.00 96.06 190 CYS A CA 1
ATOM 1513 C C . CYS A 1 190 ? -5.006 -3.270 -10.105 1.00 96.06 190 CYS A C 1
ATOM 1515 O O . CYS A 1 190 ? -4.477 -3.131 -11.209 1.00 96.06 190 CYS A O 1
ATOM 1517 N N . VAL A 1 191 ? -5.870 -4.251 -9.861 1.00 96.50 191 VAL A N 1
ATOM 1518 C CA . VAL A 1 191 ? -6.336 -5.234 -10.838 1.00 96.50 191 VAL A CA 1
ATOM 1519 C C . VAL A 1 191 ? -7.777 -4.912 -11.205 1.00 96.50 191 VAL A C 1
ATOM 1521 O O . VAL A 1 191 ? -8.660 -4.849 -10.352 1.00 96.50 191 VAL A O 1
ATOM 1524 N N . ASP A 1 192 ? -8.039 -4.699 -12.492 1.00 94.88 192 ASP A N 1
ATOM 1525 C CA . ASP A 1 192 ? -9.402 -4.437 -12.945 1.00 94.88 192 ASP A CA 1
ATOM 1526 C C . ASP A 1 192 ? -10.222 -5.722 -13.158 1.00 94.88 192 ASP A C 1
ATOM 1528 O O . ASP A 1 192 ? -9.724 -6.849 -13.138 1.00 94.88 192 ASP A O 1
ATOM 1532 N N . ASN A 1 193 ? -11.515 -5.552 -13.442 1.00 92.56 193 ASN A N 1
ATOM 1533 C CA . ASN A 1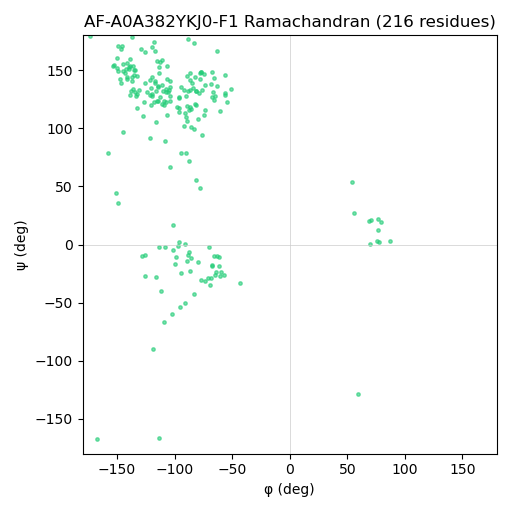 193 ? -12.448 -6.663 -13.653 1.00 92.56 193 ASN A CA 1
ATOM 1534 C C . ASN A 1 193 ? -12.095 -7.579 -14.841 1.00 92.56 193 ASN A C 1
ATOM 1536 O O . ASN A 1 193 ? -12.711 -8.632 -14.984 1.00 92.56 193 ASN A O 1
ATOM 1540 N N . SER A 1 194 ? -11.144 -7.201 -15.700 1.00 93.38 194 SER A N 1
ATOM 1541 C CA . SER A 1 194 ? -10.651 -8.021 -16.813 1.00 93.38 194 SER A CA 1
ATOM 1542 C C . SER A 1 194 ? -9.360 -8.786 -16.490 1.00 93.38 194 SER A C 1
ATOM 1544 O O . SER A 1 194 ? -8.864 -9.522 -17.349 1.00 93.38 194 SER A O 1
ATOM 1546 N N . GLY A 1 195 ? -8.818 -8.608 -15.279 1.00 94.25 195 GLY A N 1
ATOM 1547 C CA . GLY A 1 195 ? -7.512 -9.130 -14.879 1.00 94.25 195 GLY A CA 1
ATOM 1548 C C . GLY A 1 195 ? -6.348 -8.319 -15.455 1.00 94.25 195 GLY A C 1
ATOM 1549 O O . GLY A 1 195 ? -5.253 -8.850 -15.622 1.00 94.25 195 GLY A O 1
ATOM 1550 N N . THR A 1 196 ? -6.578 -7.057 -15.834 1.00 96.44 196 THR A N 1
ATOM 1551 C CA . THR A 1 196 ? -5.511 -6.153 -16.282 1.00 96.44 196 THR A CA 1
ATOM 1552 C C . THR A 1 196 ? -4.927 -5.433 -15.075 1.00 96.44 196 THR A C 1
ATOM 1554 O O . THR A 1 196 ? -5.668 -4.888 -14.255 1.00 96.44 196 THR A O 1
ATOM 1557 N N . TYR A 1 197 ? -3.600 -5.417 -14.977 1.00 97.06 197 TYR A N 1
ATOM 1558 C CA . TYR A 1 197 ? -2.871 -4.764 -13.896 1.00 97.06 197 TYR A CA 1
ATOM 1559 C C . TYR A 1 197 ? -2.595 -3.328 -14.299 1.00 97.06 197 TYR A C 1
ATOM 1561 O O . TYR A 1 197 ? -1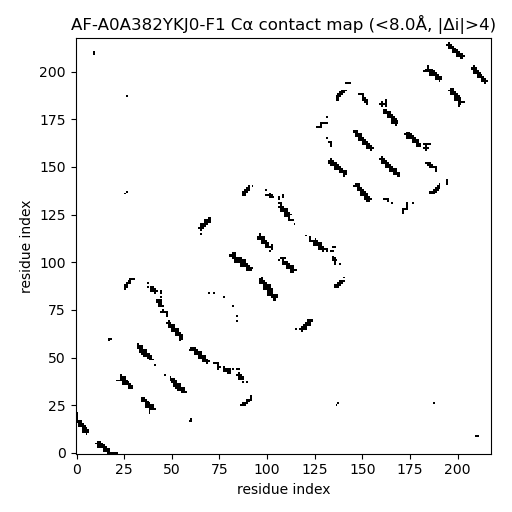.922 -3.088 -15.298 1.00 97.06 197 TYR A O 1
ATOM 1569 N N . TRP A 1 198 ? -3.111 -2.385 -13.528 1.00 97.56 198 TRP A N 1
ATOM 1570 C CA . TRP A 1 198 ? -2.881 -0.958 -13.677 1.00 97.56 198 TRP A CA 1
ATOM 1571 C C . TRP A 1 198 ? -1.924 -0.502 -12.593 1.00 97.56 198 TRP A C 1
ATOM 1573 O O . TRP A 1 198 ? -2.110 -0.850 -11.435 1.00 97.56 198 TRP A O 1
ATOM 1583 N N . PHE A 1 199 ? -0.910 0.275 -12.946 1.00 97.19 199 PHE A N 1
ATOM 1584 C CA . PHE A 1 199 ? 0.075 0.751 -11.981 1.00 97.19 199 PHE A CA 1
ATOM 1585 C C . PHE A 1 199 ? 0.507 2.179 -12.292 1.00 97.19 199 PHE A C 1
ATOM 1587 O O . PHE A 1 199 ? 0.532 2.606 -13.452 1.00 97.19 199 PHE A O 1
ATOM 1594 N N . SER A 1 200 ? 0.812 2.929 -11.238 1.00 95.75 200 SER A N 1
ATOM 1595 C CA . SER A 1 200 ? 1.165 4.343 -11.324 1.00 95.75 200 SER A CA 1
ATOM 1596 C C . SER A 1 200 ? 2.626 4.574 -10.981 1.00 95.75 200 SER A C 1
ATOM 1598 O O . SER A 1 200 ? 3.121 4.045 -9.988 1.00 95.75 200 SER A O 1
ATOM 1600 N N . GLU A 1 201 ? 3.279 5.429 -11.756 1.00 94.88 201 GLU A N 1
ATOM 1601 C CA . GLU A 1 201 ? 4.637 5.891 -11.497 1.00 94.88 201 GLU A CA 1
ATOM 1602 C C . GLU A 1 201 ? 4.625 7.349 -11.026 1.00 94.88 201 GLU A C 1
ATOM 1604 O O . GLU A 1 201 ? 3.967 8.195 -11.642 1.00 94.88 201 GLU A O 1
ATOM 1609 N N . GLU A 1 202 ? 5.372 7.652 -9.965 1.00 92.19 202 GLU A N 1
ATOM 1610 C CA . GLU A 1 202 ? 5.573 9.015 -9.483 1.00 92.19 202 GLU A CA 1
ATOM 1611 C C . GLU A 1 202 ? 6.402 9.848 -10.477 1.00 92.19 202 GLU A C 1
ATOM 1613 O O . GLU A 1 202 ? 7.288 9.358 -11.185 1.00 92.19 202 GLU A O 1
ATOM 1618 N N . ALA A 1 203 ? 6.136 11.154 -10.524 1.00 91.56 203 ALA A N 1
ATOM 1619 C CA . ALA A 1 203 ? 6.997 12.079 -11.242 1.00 91.56 203 ALA A CA 1
ATOM 1620 C C . ALA A 1 203 ? 8.367 12.178 -10.553 1.00 91.56 203 ALA A C 1
ATOM 1622 O O . ALA A 1 203 ? 8.453 12.446 -9.360 1.00 91.56 203 ALA A O 1
ATOM 1623 N N . THR A 1 204 ? 9.442 12.066 -11.328 1.00 84.62 204 THR A N 1
ATOM 1624 C CA . THR A 1 204 ? 10.806 12.364 -10.868 1.00 84.62 204 THR A CA 1
ATOM 1625 C C . THR A 1 204 ? 11.386 13.512 -11.684 1.00 84.62 204 THR A C 1
ATOM 1627 O O . THR A 1 204 ? 10.808 13.946 -12.684 1.00 84.62 204 THR A O 1
ATOM 1630 N N . GLU A 1 205 ? 12.579 13.989 -11.328 1.00 82.69 205 GLU A N 1
ATOM 1631 C CA . GLU A 1 205 ? 13.291 14.937 -12.185 1.00 82.69 205 GLU A CA 1
ATOM 1632 C C . GLU A 1 205 ? 13.433 14.361 -13.610 1.00 82.69 205 GLU A C 1
ATOM 1634 O O . GLU A 1 205 ? 13.900 13.237 -13.810 1.00 82.69 205 GLU A O 1
ATOM 1639 N N . GLY A 1 206 ? 12.925 15.100 -14.602 1.00 83.31 206 GLY A N 1
ATOM 1640 C CA . GLY A 1 206 ? 12.924 14.690 -16.010 1.00 83.31 206 GLY A CA 1
ATOM 1641 C C . GLY A 1 206 ? 11.889 13.628 -16.417 1.00 83.31 206 GLY A C 1
ATOM 1642 O O . GLY A 1 206 ? 11.875 13.245 -17.586 1.00 83.31 206 GLY A O 1
ATOM 1643 N N . ARG A 1 207 ? 11.006 13.165 -15.518 1.00 86.00 207 ARG A N 1
ATOM 1644 C CA . ARG A 1 207 ? 9.971 12.158 -15.815 1.00 86.00 207 ARG A CA 1
ATOM 1645 C C . ARG A 1 207 ? 8.612 12.575 -15.256 1.00 86.00 207 ARG A C 1
ATOM 1647 O O . ARG A 1 207 ? 8.484 12.894 -14.081 1.00 86.00 207 ARG A O 1
ATOM 1654 N N . LYS A 1 208 ? 7.583 12.576 -16.102 1.00 93.00 208 LYS A N 1
ATOM 1655 C CA . LYS A 1 208 ? 6.206 12.842 -15.663 1.00 93.00 208 LYS A CA 1
ATOM 1656 C C . LYS A 1 208 ? 5.634 11.607 -14.977 1.00 93.00 208 LYS A C 1
ATOM 1658 O O . LYS A 1 208 ? 5.946 10.499 -15.397 1.00 93.00 208 LYS A O 1
ATOM 1663 N N . ALA A 1 209 ? 4.750 11.826 -14.007 1.00 93.00 209 ALA A N 1
ATOM 1664 C CA . ALA A 1 209 ? 3.928 10.755 -13.465 1.00 93.00 209 ALA A CA 1
ATOM 1665 C C . ALA A 1 209 ? 3.140 10.075 -14.592 1.00 93.00 209 ALA A C 1
ATOM 1667 O O . ALA A 1 209 ? 2.734 10.736 -15.559 1.00 93.00 209 ALA A O 1
ATOM 1668 N N . SER A 1 210 ? 2.926 8.770 -14.470 1.00 93.62 210 SER A N 1
ATOM 1669 C CA . SER A 1 210 ? 2.237 7.982 -15.487 1.00 93.62 210 SER A CA 1
ATOM 1670 C C . SER A 1 210 ? 1.282 6.969 -14.864 1.00 93.62 210 SER A C 1
ATOM 1672 O O . SER A 1 210 ? 1.466 6.540 -13.729 1.00 93.62 210 SER A O 1
ATOM 1674 N N . LEU A 1 211 ? 0.250 6.602 -15.622 1.00 95.38 211 LEU A N 1
ATOM 1675 C CA . LEU A 1 211 ? -0.584 5.433 -15.371 1.00 95.38 211 LEU A CA 1
ATOM 1676 C C . LEU A 1 211 ? -0.361 4.481 -16.543 1.00 95.38 211 LEU A C 1
ATOM 1678 O O . LEU A 1 211 ? -0.536 4.873 -17.697 1.00 95.38 211 LEU A O 1
ATOM 1682 N N . SER A 1 212 ? 0.050 3.258 -16.245 1.00 96.31 212 SER A N 1
ATOM 1683 C CA . SER A 1 212 ? 0.327 2.218 -17.232 1.00 96.31 212 SER A CA 1
ATOM 1684 C C . SER A 1 212 ? -0.474 0.964 -16.916 1.00 96.31 212 SER A C 1
ATOM 1686 O O . SER A 1 212 ? -1.014 0.822 -15.819 1.00 96.31 212 SER A O 1
ATOM 1688 N N . SER A 1 213 ? -0.549 0.051 -17.881 1.00 95.81 213 SER A N 1
ATOM 1689 C CA . SER A 1 213 ? -1.164 -1.250 -17.668 1.00 95.81 213 SER A CA 1
ATOM 1690 C C . SER A 1 213 ? -0.407 -2.384 -18.339 1.00 95.81 213 SER A C 1
ATOM 1692 O O . SER A 1 213 ? 0.290 -2.198 -19.337 1.00 95.81 213 SER A O 1
ATOM 1694 N N . ALA A 1 214 ? -0.550 -3.572 -17.765 1.00 94.56 214 ALA A N 1
ATOM 1695 C CA . ALA A 1 214 ? -0.001 -4.814 -18.274 1.00 94.56 214 ALA A CA 1
ATOM 1696 C C . ALA A 1 214 ? -1.004 -5.950 -18.063 1.00 94.56 214 ALA A C 1
ATOM 1698 O O . ALA A 1 214 ? -1.858 -5.903 -17.179 1.00 94.56 214 ALA A O 1
ATOM 1699 N N . ARG A 1 215 ? -0.884 -6.999 -18.876 1.00 90.69 215 ARG A N 1
ATOM 1700 C CA . ARG A 1 215 ? -1.651 -8.230 -18.705 1.00 90.69 215 ARG A CA 1
ATOM 1701 C C . ARG A 1 215 ? -0.692 -9.403 -18.662 1.00 90.69 215 ARG A C 1
ATOM 1703 O O . ARG A 1 215 ? 0.060 -9.613 -19.612 1.00 90.69 215 ARG A O 1
ATOM 1710 N N . VAL A 1 216 ? -0.748 -10.168 -17.579 1.00 83.25 216 VAL A N 1
ATOM 1711 C CA . VAL A 1 216 ? -0.005 -11.421 -17.462 1.00 83.25 216 VAL A CA 1
ATOM 1712 C C . VAL A 1 216 ? -0.888 -12.533 -18.016 1.00 83.25 216 VAL A C 1
ATOM 1714 O O . VAL A 1 216 ? -1.903 -12.906 -17.424 1.00 83.25 216 VAL A O 1
ATOM 1717 N N . MET A 1 217 ? -0.536 -13.010 -19.208 1.00 74.69 217 MET A N 1
ATOM 1718 C CA . MET A 1 217 ? -1.207 -14.153 -19.823 1.00 74.69 217 MET A CA 1
ATOM 1719 C C . MET A 1 217 ? -0.774 -15.439 -19.092 1.00 74.69 217 MET A C 1
ATOM 1721 O O . MET A 1 217 ? 0.412 -15.547 -18.781 1.00 74.69 217 MET A O 1
ATOM 1725 N N . PRO A 1 218 ? -1.702 -16.370 -18.795 1.00 61.31 218 PRO A N 1
ATOM 1726 C CA . PRO A 1 218 ? -1.375 -17.678 -18.222 1.00 61.31 218 PRO A CA 1
ATOM 1727 C C . PRO A 1 218 ? -0.442 -18.518 -19.099 1.00 61.31 218 PRO A C 1
ATOM 1729 O O . PRO A 1 218 ? -0.490 -18.350 -20.343 1.00 61.31 218 PRO A O 1
#

Foldseek 3Di:
DWDFDADPVRDGPDIHDAPDDQPAWQDWEDDPFWIKIWSFACQQLQDQKTWIWTATPVHRNDIAIAIEGEPPRDSVPDHRLAAFRGWREWEDDPPWTKTWTQGSHPQKIFIWTDDPVHNYDYTYGPDIAPDDPHGWQYWYAQPVVQWIKTWDWDADPVGFTFIKIWTAHNRGYTDDIDTPVVAGAWHYWYADPVRKIWIWGPDDVVRHIDIDIDHDDD

Solvent-accessible surface area (backbone atoms only — not comparable to full-atom values): 11782 Å² total; per-residue (Å²): 80,67,53,71,44,62,50,98,86,64,46,80,78,44,79,46,76,42,97,57,82,75,86,34,72,49,29,68,36,59,64,99,58,33,37,38,37,31,36,35,53,23,67,53,23,66,58,68,60,34,36,34,39,41,28,31,69,90,42,61,83,48,65,50,64,31,38,39,26,56,64,89,66,53,34,88,78,38,44,60,66,48,39,52,72,19,32,23,20,33,38,63,54,89,94,46,38,39,39,32,19,30,12,50,57,80,38,46,30,37,28,29,67,56,65,87,91,41,56,64,47,74,38,54,78,71,47,60,36,64,86,59,92,32,33,42,28,14,33,28,65,34,81,87,75,58,26,34,40,35,28,19,31,31,75,49,101,85,75,50,50,55,16,35,39,33,37,25,40,80,86,43,47,73,72,48,78,43,77,36,85,93,46,45,55,42,37,52,43,42,54,48,99,85,57,38,38,36,37,32,33,58,60,50,94,97,41,75,56,46,73,49,75,50,69,85,77,132

Secondary structure (DSSP, 8-state):
-EEEEE-TTS-EEEEEE-SS--SSEEEEEE-SSEEEEEE---TTS--S-EEEEEEESS-TT-EEEEEEEETT--TTTPPTTS-S--EEEEEEETTEEEEEE--TTT--EEEEEE-TT-SEEEE---EEE---SSEEEEEEEETTTTEEEEEEEEE-TTS-EEEEEEEEETT--EEEEEE-TT-S-EEEEEE-TTS-EEEEE--BTTB--EEEEE----

Mean predicted aligned error: 2.99 Å

Nearest PDB structures (foldseek):
  7ajt-assembly1_UQ  TM=4.101E-01  e=1.127E-04  Saccharomyces cerevisiae S288C
  4udg-assembly1_A  TM=5.011E-01  e=7.895E-04  uncultured organism
  4udk-assembly1_C  TM=5.193E-01  e=1.460E-03  uncultured organism
  6zqe-assembly1_UQ  TM=3.819E-01  e=9.206E-04  Saccharomyces cerevisiae S288C
  8asv-assembly1_A  TM=3.768E-01  e=6.139E-02  Saccharomyces cerevisiae

Radius of gyration: 16.63 Å; Cα contacts (8 Å, |Δi|>4): 537; chains: 1; bounding box: 45×34×39 Å

Organism: NCBI:txid408172